Protein AF-A0A1H5H301-F1 (afdb_monomer)

Foldseek 3Di:
DPDDDFFDKDWDDAPQKDKDFLVVVLVVLVVVLVPPPVVDDPVCSQCSVVVNVCSVPDQFGIKIDGDDPPGDDAQKIKTKHKDFADPPAFLVNVLVCCCVPQVWDQPDPVSQKTKGWDKDWADTPPGIKIKIKIKIWGARPPPNRRMTIIMIMIGIGHPVDDCPHPVNVVSVVVVVNRVVRMDGPDD

Nearest PDB structures (foldseek):
  4ye5-assembly2_B  TM=5.057E-01  e=1.158E-01  Bifidobacterium adolescentis ATCC 15703
  8uds-assembly1_D  TM=3.636E-01  e=2.426E-02  Mycolicibacterium smegmatis MC2 155
  2ns9-assembly1_B  TM=3.244E-01  e=1.527E-02  Aeropyrum pernix
  4ye5-assembly1_A  TM=4.758E-01  e=2.923E-01  Bifidobacterium adolescentis ATCC 15703
  2e3s-assembly1_A  TM=2.530E-01  e=4.328E-02  Homo sapiens

Solvent-accessible surface area (backbone atoms only — not comparable to full-atom values): 10619 Å² total; per-residue (Å²): 133,90,74,81,73,80,75,54,64,49,57,60,64,63,80,50,40,46,78,36,46,49,71,56,48,43,53,50,52,55,51,57,65,66,48,84,55,83,87,57,58,67,68,58,60,49,39,42,63,61,52,43,51,50,53,73,73,40,75,47,63,29,33,37,38,75,75,44,93,86,31,77,90,63,65,54,41,32,37,32,25,76,44,67,46,55,95,92,49,54,40,64,55,53,54,48,48,37,34,76,74,55,62,34,39,56,89,49,98,82,57,66,38,40,34,36,70,50,76,49,76,45,81,37,77,97,49,59,37,28,36,40,34,41,36,36,44,32,64,39,82,96,47,85,48,37,32,27,41,34,40,37,36,40,37,58,46,54,66,88,56,50,74,86,31,74,70,48,42,52,53,52,52,49,51,50,57,29,58,71,49,52,44,75,59,74,133

pLDDT: mean 83.26, std 11.61, range [30.33, 95.69]

Mean predicted aligned error: 6.61 Å

Structure (mmCIF, N/CA/C/O backbone):
data_AF-A0A1H5H301-F1
#
_entry.id   AF-A0A1H5H301-F1
#
loop_
_atom_site.group_PDB
_atom_site.id
_atom_site.type_symbol
_atom_site.label_atom_id
_atom_site.label_alt_id
_atom_site.label_comp_id
_atom_site.label_asym_id
_atom_site.label_entity_id
_atom_site.label_seq_id
_atom_site.pdbx_PDB_ins_code
_atom_site.Cartn_x
_atom_site.Cartn_y
_atom_site.Cartn_z
_atom_site.occupancy
_atom_site.B_iso_or_equiv
_atom_site.auth_seq_id
_atom_site.auth_comp_id
_atom_site.auth_asym_id
_atom_site.auth_atom_id
_atom_site.pdbx_PDB_model_num
ATOM 1 N N . MET A 1 1 ? 2.933 -13.014 24.119 1.00 31.52 1 MET A N 1
ATOM 2 C CA . MET A 1 1 ? 2.312 -11.733 23.725 1.00 31.52 1 MET A CA 1
ATOM 3 C C . MET A 1 1 ? 1.215 -12.069 22.736 1.00 31.52 1 MET A C 1
ATOM 5 O O . MET A 1 1 ? 1.536 -12.524 21.649 1.00 31.52 1 MET A O 1
ATOM 9 N N . ASN A 1 2 ? -0.052 -11.957 23.134 1.00 30.33 2 ASN A N 1
ATOM 10 C CA . ASN A 1 2 ? -1.180 -12.199 22.233 1.00 30.33 2 ASN A CA 1
ATOM 11 C C . ASN A 1 2 ? -1.338 -10.953 21.356 1.00 30.33 2 ASN A C 1
ATOM 13 O O . ASN A 1 2 ? -1.960 -9.985 21.784 1.00 30.33 2 ASN A O 1
ATOM 17 N N . GLY A 1 3 ? -0.684 -10.935 20.192 1.00 38.97 3 GLY A N 1
ATOM 18 C CA . GLY A 1 3 ? -0.907 -9.898 19.187 1.00 38.97 3 GLY A CA 1
ATOM 19 C C . GLY A 1 3 ? -2.324 -10.054 18.654 1.00 38.97 3 GLY A C 1
ATOM 20 O O . GLY A 1 3 ? -2.663 -11.123 18.149 1.00 38.97 3 GLY A O 1
ATOM 21 N N . ALA A 1 4 ? -3.172 -9.044 18.839 1.00 53.75 4 ALA A N 1
ATOM 22 C CA . ALA A 1 4 ? -4.495 -9.049 18.236 1.00 53.75 4 ALA A CA 1
ATOM 23 C C . ALA A 1 4 ? -4.319 -9.133 16.713 1.00 53.75 4 ALA A C 1
ATOM 25 O O . ALA A 1 4 ? -3.644 -8.297 16.117 1.00 53.75 4 ALA A O 1
ATOM 26 N N . SER A 1 5 ? -4.864 -10.183 16.103 1.00 73.50 5 SER A N 1
ATOM 27 C CA . SER A 1 5 ? -4.905 -10.318 14.651 1.00 73.50 5 SER A CA 1
ATOM 28 C C . SER A 1 5 ? -5.753 -9.190 14.070 1.00 73.50 5 SER A C 1
ATOM 30 O O . SER A 1 5 ? -6.825 -8.903 14.610 1.00 73.50 5 SER A O 1
ATOM 32 N N . LEU A 1 6 ? -5.300 -8.582 12.970 1.00 83.31 6 LEU A N 1
ATOM 33 C CA . LEU A 1 6 ? -6.114 -7.647 12.190 1.00 83.31 6 LEU A CA 1
ATOM 34 C C . LEU A 1 6 ? -7.508 -8.250 11.926 1.00 83.31 6 LEU A C 1
ATOM 36 O O . LEU A 1 6 ? -7.589 -9.445 11.618 1.00 83.31 6 LEU A O 1
ATOM 40 N N . PRO A 1 7 ? -8.594 -7.458 12.016 1.00 89.94 7 PRO A N 1
ATOM 41 C CA . PRO A 1 7 ? -9.904 -7.909 11.571 1.00 89.94 7 PRO A CA 1
ATOM 42 C C . PRO A 1 7 ? -9.861 -8.365 10.114 1.00 89.94 7 PRO A C 1
ATOM 44 O O . PRO A 1 7 ? -9.034 -7.897 9.324 1.00 89.94 7 PRO A O 1
ATOM 47 N N . GLN A 1 8 ? -10.776 -9.261 9.754 1.00 91.31 8 GLN A N 1
ATOM 48 C CA . GLN A 1 8 ? -10.934 -9.649 8.361 1.00 91.31 8 GLN A CA 1
ATOM 49 C C . GLN A 1 8 ? -11.375 -8.439 7.534 1.00 91.31 8 GLN A C 1
ATOM 51 O O . GLN A 1 8 ? -12.048 -7.523 8.013 1.00 91.31 8 GLN A O 1
ATOM 56 N N . PHE A 1 9 ? -10.939 -8.409 6.284 1.00 93.19 9 PHE A N 1
ATOM 57 C CA . PHE A 1 9 ? -11.310 -7.382 5.331 1.00 93.19 9 PHE A CA 1
ATOM 58 C C . PHE A 1 9 ? -11.413 -8.008 3.950 1.00 93.19 9 PHE A C 1
ATOM 60 O O . PHE A 1 9 ? -10.818 -9.049 3.664 1.00 93.19 9 PHE A O 1
ATOM 67 N N . ARG A 1 10 ? -12.119 -7.308 3.074 1.00 93.94 10 ARG A N 1
ATOM 68 C CA . ARG A 1 10 ? -12.207 -7.632 1.657 1.00 93.94 10 ARG A CA 1
ATOM 69 C C . ARG A 1 10 ? -11.795 -6.437 0.821 1.00 93.94 10 ARG A C 1
ATOM 71 O O . ARG A 1 10 ? -12.003 -5.290 1.209 1.00 93.94 10 ARG A O 1
ATOM 78 N N . MET A 1 11 ? -11.221 -6.728 -0.334 1.00 94.19 11 MET A N 1
ATOM 79 C CA . MET A 1 11 ? -10.804 -5.753 -1.332 1.00 94.19 11 MET A CA 1
ATOM 80 C C . MET A 1 11 ? -10.819 -6.456 -2.688 1.00 94.19 11 MET A C 1
ATOM 82 O O . MET A 1 11 ? -10.372 -7.600 -2.785 1.00 94.19 11 MET A O 1
ATOM 86 N N . LEU A 1 12 ? -11.342 -5.807 -3.726 1.00 94.38 12 LEU A N 1
ATOM 87 C CA . LEU A 1 12 ? -11.191 -6.303 -5.089 1.00 94.38 12 LEU A CA 1
ATOM 88 C C . LEU A 1 12 ? -9.715 -6.239 -5.482 1.00 94.38 12 LEU A C 1
ATOM 90 O O . LEU A 1 12 ? -9.015 -5.269 -5.192 1.00 94.38 12 LEU A O 1
ATOM 94 N N . THR A 1 13 ? -9.252 -7.274 -6.169 1.00 92.06 13 THR A N 1
ATOM 95 C CA . THR A 1 13 ? -7.875 -7.391 -6.650 1.00 92.06 13 THR A CA 1
ATOM 96 C C . THR A 1 13 ? -7.872 -7.586 -8.165 1.00 92.06 13 THR A C 1
ATOM 98 O O . THR A 1 13 ? -8.898 -7.971 -8.743 1.00 92.06 13 THR A O 1
ATOM 101 N N . PRO A 1 14 ? -6.741 -7.328 -8.847 1.00 89.62 14 PRO A N 1
ATOM 102 C CA . PRO A 1 14 ? -6.591 -7.769 -10.225 1.00 89.62 14 PRO A CA 1
ATOM 103 C C . PRO A 1 14 ? -6.831 -9.281 -10.344 1.00 89.62 14 PRO A C 1
ATOM 105 O O . PRO A 1 14 ? -6.534 -10.055 -9.431 1.00 89.62 14 PRO A O 1
ATOM 108 N N . ALA A 1 15 ? -7.343 -9.722 -11.493 1.00 87.69 15 ALA A N 1
ATOM 109 C CA . ALA A 1 15 ? -7.521 -11.146 -11.750 1.00 87.69 15 ALA A CA 1
ATOM 110 C C . ALA A 1 15 ? -6.182 -11.892 -11.604 1.00 87.69 15 ALA A C 1
ATOM 112 O O . ALA A 1 15 ? -5.163 -11.468 -12.149 1.00 87.69 15 ALA A O 1
ATOM 113 N N . GLY A 1 16 ? -6.191 -13.003 -10.863 1.00 88.38 16 GLY A N 1
ATOM 114 C CA . GLY A 1 16 ? -4.986 -13.797 -10.612 1.00 88.38 16 GLY A CA 1
ATOM 115 C C . GLY A 1 16 ? -4.073 -13.260 -9.505 1.00 88.38 16 GLY A C 1
ATOM 116 O O . GLY A 1 16 ? -2.965 -13.769 -9.353 1.00 88.38 16 GLY A O 1
ATOM 117 N N . TRP A 1 17 ? -4.512 -12.252 -8.744 1.00 92.06 17 TRP A N 1
ATOM 118 C CA . TRP A 1 17 ? -3.771 -11.693 -7.613 1.00 92.06 17 TRP A CA 1
ATOM 119 C C . TRP A 1 17 ? -4.426 -12.047 -6.284 1.00 92.06 17 TRP A C 1
ATOM 121 O O . TRP A 1 17 ? -5.654 -12.090 -6.176 1.00 92.06 17 TRP A O 1
ATOM 131 N N . ALA A 1 18 ? -3.604 -12.233 -5.254 1.00 92.00 18 ALA A N 1
ATOM 132 C CA . ALA A 1 18 ? -4.069 -12.514 -3.904 1.00 92.00 18 ALA A CA 1
ATOM 133 C C . ALA A 1 18 ? -3.154 -11.887 -2.850 1.00 92.00 18 ALA A C 1
ATOM 135 O O . ALA A 1 18 ? -1.969 -11.648 -3.095 1.00 92.00 18 ALA A O 1
ATOM 136 N N . PHE A 1 19 ? -3.719 -11.643 -1.667 1.00 92.00 19 PHE A N 1
ATOM 137 C CA . PHE A 1 19 ? -2.921 -11.371 -0.481 1.00 92.00 19 PHE A CA 1
ATOM 138 C C . PHE A 1 19 ? -2.273 -12.667 -0.005 1.00 92.00 19 PHE A C 1
ATOM 140 O O . PHE A 1 19 ? -2.952 -13.670 0.214 1.00 92.00 19 PHE A O 1
ATOM 147 N N . VAL A 1 20 ? -0.961 -12.629 0.176 1.00 91.56 20 VAL A N 1
ATOM 148 C CA . VAL A 1 20 ? -0.164 -13.724 0.726 1.00 91.56 20 VAL A CA 1
ATOM 149 C C . VAL A 1 20 ? 0.670 -13.216 1.900 1.00 91.56 20 VAL A C 1
ATOM 151 O O . VAL A 1 20 ? 0.851 -12.007 2.076 1.00 91.56 20 VAL A O 1
ATOM 154 N N . GLY A 1 21 ? 1.188 -14.134 2.716 1.00 90.81 21 GLY A N 1
ATOM 155 C CA . GLY A 1 21 ? 2.152 -13.784 3.756 1.00 90.81 21 GLY A CA 1
ATOM 156 C C . GLY A 1 21 ? 3.471 -13.291 3.156 1.00 90.81 21 GLY A C 1
ATOM 157 O O . GLY A 1 21 ? 3.856 -13.703 2.062 1.00 90.81 21 GLY A O 1
ATOM 158 N N . VAL A 1 22 ? 4.189 -12.442 3.894 1.00 88.38 22 VAL A N 1
ATOM 159 C CA . VAL A 1 22 ? 5.479 -11.858 3.473 1.00 88.38 22 VAL A CA 1
ATOM 160 C C . VAL A 1 22 ? 6.494 -12.922 3.040 1.00 88.38 22 VAL A C 1
ATOM 162 O O . VAL A 1 22 ? 7.126 -12.789 1.995 1.00 88.38 22 VAL A O 1
ATOM 165 N N . GLU A 1 23 ? 6.605 -14.016 3.793 1.00 87.38 23 GLU A N 1
ATOM 166 C CA . GLU A 1 23 ? 7.530 -15.110 3.472 1.00 87.38 23 GLU A CA 1
ATOM 167 C C . GLU A 1 23 ? 7.138 -15.888 2.210 1.00 87.38 23 GLU A C 1
ATOM 169 O O . GLU A 1 23 ? 8.004 -16.346 1.462 1.00 87.38 23 GLU A O 1
ATOM 174 N N . ASP A 1 24 ? 5.839 -16.033 1.943 1.00 88.56 24 ASP A N 1
ATOM 175 C CA . ASP A 1 24 ? 5.366 -16.681 0.720 1.00 88.56 24 ASP A CA 1
ATOM 176 C C . ASP A 1 24 ? 5.553 -15.766 -0.490 1.00 88.56 24 ASP A C 1
ATOM 178 O O . ASP A 1 24 ? 5.946 -16.247 -1.555 1.00 88.56 24 ASP A O 1
ATOM 182 N N . ALA A 1 25 ? 5.351 -14.456 -0.313 1.00 85.75 25 ALA A N 1
ATOM 183 C CA . ALA A 1 25 ? 5.674 -13.467 -1.332 1.00 85.75 25 ALA A CA 1
ATOM 184 C C . ALA A 1 25 ? 7.149 -13.514 -1.712 1.00 85.75 25 ALA A C 1
ATOM 186 O O . ALA A 1 25 ? 7.484 -13.626 -2.893 1.00 85.75 25 ALA A O 1
ATOM 187 N N . ALA A 1 26 ? 8.024 -13.522 -0.706 1.00 83.44 26 ALA A N 1
ATOM 188 C CA . ALA A 1 26 ? 9.455 -13.544 -0.935 1.00 83.44 26 ALA A CA 1
ATOM 189 C C . ALA A 1 26 ? 9.897 -14.803 -1.698 1.00 83.44 26 ALA A C 1
ATOM 191 O O . ALA A 1 26 ? 10.608 -14.715 -2.699 1.00 83.44 26 ALA A O 1
ATOM 192 N N . ARG A 1 27 ? 9.387 -15.973 -1.296 1.00 84.94 27 ARG A N 1
ATOM 193 C CA . ARG A 1 27 ? 9.675 -17.250 -1.964 1.00 84.94 27 ARG A CA 1
ATOM 194 C C . ARG A 1 27 ? 9.194 -17.279 -3.420 1.00 84.94 27 ARG A C 1
ATOM 196 O O . ARG A 1 27 ? 9.873 -17.834 -4.280 1.00 84.94 27 ARG A O 1
ATOM 203 N N . GLN A 1 28 ? 8.024 -16.705 -3.709 1.00 82.19 28 GLN A N 1
ATOM 204 C CA . GLN A 1 28 ? 7.482 -16.647 -5.072 1.00 82.19 28 GLN A CA 1
ATOM 205 C C . GLN A 1 28 ? 8.291 -15.711 -5.973 1.00 82.19 28 GLN A C 1
ATOM 207 O O . GLN A 1 28 ? 8.584 -16.071 -7.111 1.00 82.19 28 GLN A O 1
ATOM 212 N N . ALA A 1 29 ? 8.702 -14.551 -5.463 1.00 79.06 29 ALA A N 1
ATOM 213 C CA . ALA A 1 29 ? 9.560 -13.634 -6.203 1.00 79.06 29 ALA A CA 1
ATOM 214 C C . ALA A 1 29 ? 10.949 -14.239 -6.481 1.00 79.06 29 ALA A C 1
ATOM 216 O O . ALA A 1 29 ? 11.441 -14.139 -7.602 1.00 79.06 29 ALA A O 1
ATOM 217 N N . GLU A 1 30 ? 11.550 -14.945 -5.516 1.00 80.31 30 GLU A N 1
ATOM 218 C CA . GLU A 1 30 ? 12.796 -15.706 -5.719 1.00 80.31 30 GLU A CA 1
ATOM 219 C C . GLU A 1 30 ? 12.660 -16.764 -6.826 1.00 80.31 30 GLU A C 1
ATOM 221 O O . GLU A 1 30 ? 13.531 -16.890 -7.695 1.00 80.31 30 GLU A O 1
ATOM 226 N N . ALA A 1 31 ? 11.542 -17.494 -6.842 1.00 80.44 31 ALA A N 1
ATOM 227 C CA . ALA A 1 31 ? 11.252 -18.472 -7.886 1.00 80.44 31 ALA A CA 1
ATOM 228 C C . ALA A 1 31 ? 11.069 -17.811 -9.265 1.00 80.44 31 ALA A C 1
ATOM 230 O O . ALA A 1 31 ? 11.639 -18.291 -10.246 1.00 80.44 31 ALA A O 1
ATOM 231 N N . ALA A 1 32 ? 10.337 -16.694 -9.335 1.00 76.06 32 ALA A N 1
ATOM 232 C CA . ALA A 1 32 ? 10.103 -15.947 -10.571 1.00 76.06 32 ALA A CA 1
ATOM 233 C C . ALA A 1 32 ? 11.394 -15.346 -11.154 1.00 76.06 32 ALA A C 1
ATOM 235 O O . ALA A 1 32 ? 11.589 -15.358 -12.366 1.00 76.06 32 ALA A O 1
ATOM 236 N N . MET A 1 33 ? 12.315 -14.876 -10.309 1.00 73.69 33 MET A N 1
ATOM 237 C CA . MET A 1 33 ? 13.642 -14.436 -10.762 1.00 73.69 33 MET A CA 1
ATOM 238 C C . MET A 1 33 ? 14.496 -15.588 -11.302 1.00 73.69 33 MET A C 1
ATOM 240 O O . MET A 1 33 ? 15.327 -15.384 -12.185 1.00 73.69 33 MET A O 1
ATOM 244 N N . SER A 1 34 ? 14.316 -16.794 -10.759 1.00 74.44 34 SER A N 1
ATOM 245 C CA . SER A 1 34 ? 15.086 -17.978 -11.155 1.00 74.44 34 SER A CA 1
ATOM 246 C C . SER A 1 34 ? 14.602 -18.568 -12.484 1.00 74.44 34 SER A C 1
ATOM 248 O O . SER A 1 34 ? 15.402 -19.118 -13.251 1.00 74.44 34 SER A O 1
ATOM 250 N N . SER A 1 35 ? 13.306 -18.440 -12.793 1.00 69.69 35 SER A N 1
ATOM 251 C CA . SER A 1 35 ? 12.794 -18.703 -14.137 1.00 69.69 35 SER A CA 1
ATOM 252 C C . SER A 1 35 ? 13.340 -17.637 -15.084 1.00 69.69 35 SER A C 1
ATOM 254 O O . SER A 1 35 ? 12.978 -16.472 -14.978 1.00 69.69 35 SER A O 1
ATOM 256 N N . HIS A 1 36 ? 14.245 -18.022 -15.987 1.00 64.25 36 HIS A N 1
ATOM 257 C CA . HIS A 1 36 ? 14.858 -17.141 -16.989 1.00 64.25 36 HIS A CA 1
ATOM 258 C C . HIS A 1 36 ? 13.834 -16.695 -18.052 1.00 64.25 36 HIS A C 1
ATOM 260 O O . HIS A 1 36 ? 13.962 -17.016 -19.231 1.00 64.25 36 HIS A O 1
ATOM 266 N N . ASP A 1 37 ? 12.792 -15.977 -17.645 1.00 70.56 37 ASP A N 1
ATOM 267 C CA . ASP A 1 37 ? 11.803 -15.414 -18.553 1.00 70.56 37 ASP A CA 1
ATOM 268 C C . ASP A 1 37 ? 12.362 -14.134 -19.178 1.00 70.56 37 ASP A C 1
ATOM 270 O O . ASP A 1 37 ? 12.402 -13.079 -18.540 1.00 70.56 37 ASP A O 1
ATOM 274 N N . GLU A 1 38 ? 12.836 -14.236 -20.422 1.00 69.75 38 GLU A N 1
ATOM 275 C CA . GLU A 1 38 ? 13.413 -13.136 -21.209 1.00 69.75 38 GLU A CA 1
ATOM 276 C C . GLU A 1 38 ? 12.467 -11.939 -21.408 1.00 69.75 38 GLU A C 1
ATOM 278 O O . GLU A 1 38 ? 12.939 -10.861 -21.765 1.00 69.75 38 GLU A O 1
ATOM 283 N N . SER A 1 39 ? 11.165 -12.083 -21.135 1.00 69.38 39 SER A N 1
ATOM 284 C CA . SER A 1 39 ? 10.209 -10.971 -21.185 1.00 69.38 39 SER A CA 1
ATOM 285 C C . SER A 1 39 ? 10.327 -10.000 -20.001 1.00 69.38 39 SER A C 1
ATOM 287 O O . SER A 1 39 ? 9.863 -8.861 -20.093 1.00 69.38 39 SER A O 1
ATOM 289 N N . VAL A 1 40 ? 10.981 -10.407 -18.906 1.00 68.44 40 VAL A N 1
ATOM 290 C CA . VAL A 1 40 ? 11.217 -9.557 -17.731 1.00 68.44 40 VAL A CA 1
ATOM 291 C C . VAL A 1 40 ? 12.416 -8.634 -17.988 1.00 68.44 40 VAL A C 1
ATOM 293 O O . VAL A 1 40 ? 13.526 -9.134 -18.200 1.00 68.44 40 VAL A O 1
ATOM 296 N N . PRO A 1 41 ? 12.253 -7.296 -17.924 1.00 71.44 41 PRO A N 1
ATOM 297 C CA . PRO A 1 41 ? 13.364 -6.366 -18.108 1.00 71.44 41 PRO A CA 1
ATOM 298 C C . PRO A 1 41 ? 14.509 -6.629 -17.121 1.00 71.44 41 PRO A C 1
ATOM 300 O O . PRO A 1 41 ? 14.271 -6.811 -15.928 1.00 71.44 41 PRO A O 1
ATOM 303 N N . GLN A 1 42 ? 15.758 -6.584 -17.599 1.00 74.31 42 GLN A N 1
ATOM 304 C CA . GLN A 1 42 ? 16.942 -6.885 -16.779 1.00 74.31 42 GLN A CA 1
ATOM 305 C C . GLN A 1 42 ? 17.010 -6.036 -15.503 1.00 74.31 42 GLN A C 1
ATOM 307 O O . GLN A 1 42 ? 17.285 -6.562 -14.432 1.00 74.31 42 GLN A O 1
ATOM 312 N N . TRP A 1 43 ? 16.654 -4.753 -15.588 1.00 72.75 43 TRP A N 1
ATOM 313 C CA . TRP A 1 43 ? 16.656 -3.878 -14.422 1.00 72.75 43 TRP A CA 1
ATOM 314 C C . TRP A 1 43 ? 15.694 -4.308 -13.311 1.00 72.75 43 TRP A C 1
ATOM 316 O O . TRP A 1 43 ? 15.949 -4.036 -12.141 1.00 72.75 43 TRP A O 1
ATOM 326 N N . LEU A 1 44 ? 14.578 -4.952 -13.664 1.00 71.56 44 LEU A N 1
ATOM 327 C CA . LEU A 1 44 ? 13.615 -5.441 -12.685 1.00 71.56 44 LEU A CA 1
ATOM 328 C C . LEU A 1 44 ? 14.180 -6.666 -11.964 1.00 71.56 44 LEU A C 1
ATOM 330 O O . LEU A 1 44 ? 13.991 -6.803 -10.759 1.00 71.56 44 LEU A O 1
ATOM 334 N N . ARG A 1 45 ? 14.934 -7.508 -12.681 1.00 74.25 45 ARG A N 1
ATOM 335 C CA . ARG A 1 45 ? 15.686 -8.616 -12.077 1.00 74.25 45 ARG A CA 1
ATOM 336 C C . ARG A 1 45 ? 16.772 -8.104 -11.136 1.00 74.25 45 ARG A C 1
ATOM 338 O O . ARG A 1 45 ? 16.920 -8.644 -10.050 1.00 74.25 45 ARG A O 1
ATOM 345 N N . ASP A 1 46 ? 17.479 -7.047 -11.528 1.00 75.88 46 ASP A N 1
ATOM 346 C CA . ASP A 1 46 ? 18.545 -6.452 -10.715 1.00 75.88 46 ASP A CA 1
ATOM 347 C C . ASP A 1 46 ? 17.995 -5.756 -9.455 1.00 75.88 46 ASP A C 1
ATOM 349 O O . ASP A 1 46 ? 18.646 -5.764 -8.415 1.00 75.88 46 ASP A O 1
ATOM 353 N N . ALA A 1 47 ? 16.788 -5.181 -9.525 1.00 73.56 47 ALA A N 1
ATOM 354 C CA . ALA A 1 47 ? 16.126 -4.507 -8.402 1.00 73.56 47 ALA A CA 1
ATOM 355 C C . ALA A 1 47 ? 15.430 -5.463 -7.416 1.00 73.56 47 ALA A C 1
ATOM 357 O O . ALA A 1 47 ? 15.146 -5.095 -6.274 1.00 73.56 47 ALA A O 1
ATOM 358 N N . ALA A 1 48 ? 15.093 -6.673 -7.859 1.00 74.88 48 ALA A N 1
ATOM 359 C CA . ALA A 1 48 ? 14.250 -7.584 -7.099 1.00 74.88 48 ALA A CA 1
ATOM 360 C C . ALA A 1 48 ? 14.882 -8.114 -5.791 1.00 74.88 48 ALA A C 1
ATOM 362 O O . ALA A 1 48 ? 14.144 -8.186 -4.808 1.00 74.88 48 ALA A O 1
ATOM 363 N N . PRO A 1 49 ? 16.195 -8.415 -5.691 1.00 76.69 49 PRO A N 1
ATOM 364 C CA . PRO A 1 49 ? 16.818 -8.795 -4.419 1.00 76.69 49 PRO A CA 1
ATOM 365 C C . PRO A 1 49 ? 16.659 -7.729 -3.327 1.00 76.69 49 PRO A C 1
ATOM 367 O O . PRO A 1 49 ? 16.222 -8.045 -2.222 1.00 76.69 49 PRO A O 1
ATOM 370 N N . ASP A 1 50 ? 16.917 -6.461 -3.654 1.00 76.31 50 ASP A N 1
ATOM 371 C CA . ASP A 1 50 ? 16.798 -5.350 -2.701 1.00 76.31 50 ASP A CA 1
ATOM 372 C C . ASP A 1 50 ? 15.333 -5.103 -2.311 1.00 76.31 50 ASP A C 1
ATOM 374 O O . ASP A 1 50 ? 15.018 -4.818 -1.151 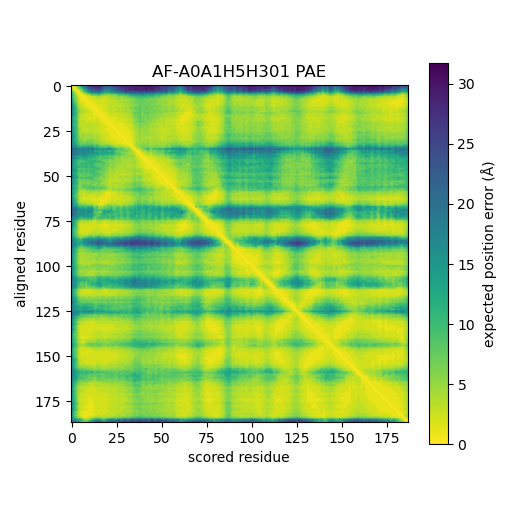1.00 76.31 50 ASP A O 1
ATOM 378 N N . ALA A 1 51 ? 14.409 -5.245 -3.267 1.00 75.06 51 ALA A N 1
ATOM 379 C CA . ALA A 1 51 ? 12.976 -5.171 -2.998 1.00 75.06 51 ALA A CA 1
ATOM 380 C C . ALA A 1 51 ? 12.515 -6.305 -2.064 1.00 75.06 51 ALA A C 1
ATOM 382 O O . ALA A 1 51 ? 11.724 -6.068 -1.150 1.00 75.06 51 ALA A O 1
ATOM 383 N N . LEU A 1 52 ? 13.042 -7.518 -2.245 1.00 76.06 52 LEU A N 1
ATOM 384 C CA . LEU A 1 52 ? 12.755 -8.669 -1.388 1.00 76.06 52 LEU A CA 1
ATOM 385 C C . LEU A 1 52 ? 13.296 -8.485 0.021 1.00 76.06 52 LEU A C 1
ATOM 387 O O . LEU A 1 52 ? 12.587 -8.744 0.993 1.00 76.06 52 LEU A O 1
ATOM 391 N N . GLU A 1 53 ? 14.530 -8.007 0.139 1.00 79.50 53 GLU A N 1
ATOM 392 C CA . GLU A 1 53 ? 15.125 -7.689 1.429 1.00 79.50 53 GLU A CA 1
ATOM 393 C C . GLU A 1 53 ? 14.333 -6.585 2.139 1.00 79.50 53 GLU A C 1
ATOM 395 O O . GLU A 1 53 ? 14.048 -6.702 3.332 1.00 79.50 53 GLU A O 1
ATOM 400 N N . SER A 1 54 ? 13.890 -5.565 1.401 1.00 78.69 54 SER A N 1
ATOM 401 C CA . SER A 1 54 ? 13.042 -4.495 1.934 1.00 78.69 54 SER A CA 1
ATOM 402 C C . SER A 1 54 ? 11.696 -5.024 2.432 1.00 78.69 54 SER A C 1
ATOM 404 O O . SER A 1 54 ? 11.239 -4.617 3.496 1.00 78.69 54 SER A O 1
ATOM 406 N N . ILE A 1 55 ? 11.075 -5.957 1.705 1.00 77.88 55 ILE A N 1
ATOM 407 C CA . ILE A 1 55 ? 9.829 -6.617 2.118 1.00 77.88 55 ILE A CA 1
ATOM 408 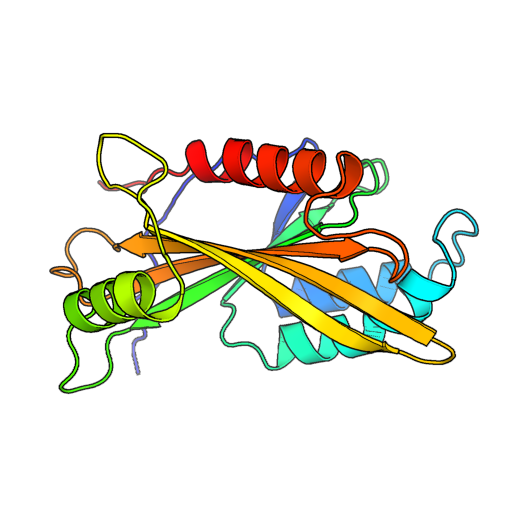C C . ILE A 1 55 ? 10.051 -7.444 3.394 1.00 77.88 55 ILE A C 1
ATOM 410 O O . ILE A 1 55 ? 9.272 -7.311 4.337 1.00 77.88 55 ILE A O 1
ATOM 414 N N . ARG A 1 56 ? 11.128 -8.237 3.470 1.00 79.75 56 ARG A N 1
ATOM 415 C CA . ARG A 1 56 ? 11.460 -9.066 4.648 1.00 79.75 56 ARG A CA 1
ATOM 416 C C . ARG A 1 56 ? 11.747 -8.241 5.904 1.00 79.75 56 ARG A C 1
ATOM 418 O O . ARG A 1 56 ? 11.393 -8.662 6.999 1.00 79.75 56 ARG A O 1
ATOM 425 N N . HIS A 1 57 ? 12.381 -7.081 5.749 1.00 79.81 57 HIS A N 1
ATOM 426 C CA . HIS A 1 57 ? 12.689 -6.170 6.857 1.00 79.81 57 HIS A CA 1
ATOM 427 C C . HIS A 1 57 ? 11.587 -5.139 7.126 1.00 79.81 57 HIS A C 1
ATOM 429 O O . HIS A 1 57 ? 11.718 -4.318 8.036 1.00 79.81 57 HIS A O 1
ATOM 435 N N . SER A 1 58 ? 10.507 -5.155 6.344 1.00 77.56 58 SER A N 1
ATOM 436 C CA . SER A 1 58 ? 9.354 -4.304 6.601 1.00 77.56 58 SER A CA 1
ATOM 437 C C . SER A 1 58 ? 8.522 -4.843 7.766 1.00 77.56 58 SER A C 1
ATOM 439 O O . SER A 1 58 ? 8.516 -6.034 8.062 1.00 77.56 58 SER A O 1
ATOM 441 N N . GLU A 1 59 ?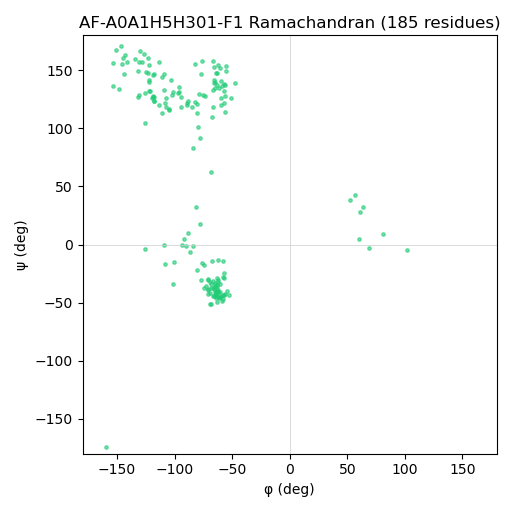 7.731 -3.970 8.388 1.00 85.12 59 GLU A N 1
ATOM 442 C CA . GLU A 1 59 ? 6.676 -4.375 9.329 1.00 85.12 59 GLU A CA 1
ATOM 443 C C . GLU A 1 59 ? 5.421 -4.899 8.592 1.00 85.12 59 GLU A C 1
ATOM 445 O O . GLU A 1 59 ? 4.318 -4.906 9.145 1.00 85.12 59 GLU A O 1
ATOM 450 N N . ALA A 1 60 ? 5.531 -5.260 7.307 1.00 87.94 60 ALA A N 1
ATOM 451 C CA . ALA A 1 60 ? 4.407 -5.799 6.558 1.00 87.94 60 ALA A CA 1
ATOM 452 C C . ALA A 1 60 ? 3.981 -7.157 7.127 1.00 87.94 60 ALA A C 1
ATOM 454 O O . ALA A 1 60 ? 4.790 -7.993 7.519 1.00 87.94 60 ALA A O 1
ATOM 455 N N . VAL A 1 61 ? 2.674 -7.377 7.144 1.00 90.44 61 VAL A N 1
ATOM 456 C CA . VAL A 1 61 ? 2.040 -8.637 7.543 1.00 90.44 61 VAL A CA 1
ATOM 457 C C . VAL A 1 61 ? 1.456 -9.379 6.342 1.00 90.44 61 VAL A C 1
ATOM 459 O O . VAL A 1 61 ? 1.196 -10.576 6.426 1.00 90.44 61 VAL A O 1
ATOM 462 N N . MET A 1 62 ? 1.275 -8.689 5.213 1.00 92.75 62 MET A N 1
ATOM 463 C CA . MET A 1 62 ? 0.746 -9.258 3.974 1.00 92.75 62 MET A CA 1
ATOM 464 C C . MET A 1 62 ? 1.225 -8.493 2.741 1.00 92.75 62 MET A C 1
ATOM 466 O O . MET A 1 62 ? 1.531 -7.301 2.815 1.00 92.75 62 MET A O 1
ATOM 470 N N . VAL A 1 63 ? 1.230 -9.183 1.604 1.00 92.62 63 VAL A N 1
ATOM 471 C CA . VAL A 1 63 ? 1.598 -8.647 0.290 1.00 92.62 63 VAL A CA 1
ATOM 472 C C . VAL A 1 63 ? 0.530 -9.047 -0.720 1.00 92.62 63 VAL A C 1
ATOM 474 O O . VAL A 1 63 ? 0.208 -10.226 -0.837 1.00 92.62 63 VAL A O 1
ATOM 477 N N . LEU A 1 64 ? -0.015 -8.083 -1.456 1.00 92.62 64 LEU A N 1
ATOM 478 C CA . LEU A 1 64 ? -0.840 -8.333 -2.632 1.00 92.62 64 LEU A CA 1
ATOM 479 C C . LEU A 1 64 ? 0.057 -8.405 -3.868 1.00 92.62 64 LEU A C 1
ATOM 481 O O . LEU A 1 64 ? 0.720 -7.423 -4.213 1.00 92.62 64 LEU A O 1
ATOM 485 N N . GLN A 1 65 ? 0.033 -9.554 -4.536 1.00 88.50 65 GLN A N 1
ATOM 486 C CA . GLN A 1 65 ? 0.852 -9.835 -5.714 1.00 88.50 65 GLN A CA 1
ATOM 487 C C . GLN A 1 65 ? 0.165 -10.845 -6.655 1.00 88.50 65 GLN A C 1
ATOM 489 O O . GLN A 1 65 ? -0.812 -11.492 -6.248 1.00 88.50 65 GLN A O 1
ATOM 494 N N . PRO A 1 66 ? 0.666 -11.018 -7.893 1.00 85.62 66 PRO A N 1
ATOM 495 C CA . PRO A 1 66 ? 0.268 -12.125 -8.757 1.00 85.62 66 PRO A CA 1
ATOM 496 C C . PRO A 1 66 ? 0.525 -13.491 -8.100 1.00 85.62 66 PRO A C 1
ATOM 498 O O . PRO A 1 66 ? 1.581 -13.697 -7.509 1.00 85.62 66 PRO A O 1
ATOM 501 N N . VAL A 1 67 ? -0.411 -14.436 -8.235 1.00 83.88 67 VAL A N 1
ATOM 502 C CA . VAL A 1 67 ? -0.273 -15.821 -7.727 1.00 83.88 67 VAL A CA 1
ATOM 503 C C . VAL A 1 67 ? -0.501 -16.902 -8.790 1.00 83.88 67 VAL A C 1
ATOM 505 O O . VAL A 1 67 ? -0.341 -18.088 -8.512 1.00 83.88 67 VAL A O 1
ATOM 508 N N . VAL A 1 68 ? -0.864 -16.517 -10.016 1.00 75.75 68 VAL A N 1
ATOM 509 C CA . VAL A 1 68 ? -1.007 -17.426 -11.166 1.00 75.75 68 VAL A CA 1
ATOM 510 C C . VAL A 1 68 ? -0.016 -17.046 -12.265 1.00 75.75 68 VAL A C 1
ATOM 512 O O . VAL A 1 68 ? 0.280 -15.867 -12.438 1.00 75.75 68 VAL A O 1
ATOM 515 N N . GLN A 1 69 ? 0.485 -18.037 -13.012 1.00 63.91 69 GLN A N 1
ATOM 516 C CA . GLN A 1 69 ? 1.517 -17.827 -14.041 1.00 63.91 69 GLN A CA 1
ATOM 517 C C . GLN A 1 69 ? 1.060 -16.915 -15.189 1.00 63.91 69 GLN A C 1
ATOM 519 O O . GLN A 1 69 ? 1.864 -16.148 -15.700 1.00 63.91 69 GLN A O 1
ATOM 524 N N . ASP A 1 70 ? -0.228 -16.940 -15.539 1.00 62.44 70 ASP A N 1
ATOM 525 C CA . ASP A 1 70 ? -0.789 -16.118 -16.623 1.00 62.44 70 ASP A CA 1
ATOM 526 C C . ASP A 1 70 ? -1.266 -14.731 -16.153 1.00 62.44 70 ASP A C 1
ATOM 528 O O . ASP A 1 70 ? -1.973 -14.023 -16.875 1.00 6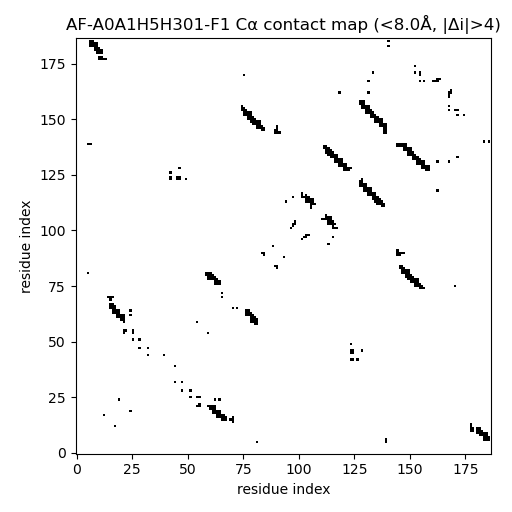2.44 70 ASP A O 1
ATOM 532 N N . ALA A 1 71 ? -0.946 -14.334 -14.918 1.00 60.31 71 ALA A N 1
ATOM 533 C CA . ALA A 1 71 ? -1.284 -13.002 -14.446 1.00 60.31 71 ALA A CA 1
ATOM 534 C C . ALA A 1 71 ? -0.514 -11.959 -15.263 1.00 60.31 71 ALA A C 1
ATOM 536 O O . ALA A 1 71 ? 0.691 -12.085 -15.478 1.00 60.31 71 ALA A O 1
ATOM 537 N N . SER A 1 72 ? -1.206 -10.898 -15.692 1.00 59.25 72 SER A N 1
ATOM 538 C CA . SER A 1 72 ? -0.543 -9.797 -16.390 1.00 59.25 72 SER A CA 1
ATOM 539 C C . SER A 1 72 ? 0.589 -9.256 -15.510 1.00 59.25 72 SER A C 1
ATOM 541 O O . SER A 1 72 ? 0.317 -8.912 -14.351 1.00 59.25 72 SER A O 1
ATOM 543 N N . PRO A 1 73 ? 1.824 -9.132 -16.030 1.00 63.88 73 PRO A N 1
ATOM 544 C CA . PRO A 1 73 ? 2.892 -8.491 -15.287 1.00 63.88 73 PRO A CA 1
ATOM 545 C C . PRO A 1 73 ? 2.447 -7.062 -14.978 1.00 63.88 73 PRO A C 1
ATOM 547 O O . PRO A 1 73 ? 2.038 -6.322 -15.878 1.00 63.88 73 PRO A O 1
ATOM 550 N N . ALA A 1 74 ? 2.477 -6.684 -13.703 1.00 68.88 74 ALA A N 1
ATOM 551 C CA . ALA A 1 74 ? 2.252 -5.308 -13.295 1.00 68.88 74 ALA A CA 1
ATOM 552 C C . ALA A 1 74 ? 3.470 -4.819 -12.511 1.00 68.88 74 ALA A C 1
ATOM 554 O O . ALA A 1 74 ? 4.008 -5.563 -11.690 1.00 68.88 74 ALA A O 1
ATOM 555 N N . PRO A 1 75 ? 3.904 -3.569 -12.726 1.00 75.81 75 PRO A N 1
ATOM 556 C CA . PRO A 1 75 ? 5.082 -3.014 -12.075 1.00 75.81 75 PRO A CA 1
ATOM 557 C C . PRO A 1 75 ? 4.758 -2.529 -10.655 1.00 75.81 75 PRO A C 1
ATOM 559 O O . PRO A 1 75 ? 5.302 -1.516 -10.217 1.00 75.81 75 PRO A O 1
ATOM 562 N N . PHE A 1 76 ? 3.825 -3.192 -9.963 1.00 85.81 76 PHE A N 1
ATOM 563 C CA . PHE A 1 76 ? 3.429 -2.807 -8.619 1.00 85.81 76 PHE A CA 1
ATOM 564 C C . PHE A 1 76 ? 3.164 -3.988 -7.695 1.00 85.81 76 PHE A C 1
ATOM 566 O O . PHE A 1 76 ? 2.822 -5.083 -8.127 1.00 85.81 76 PHE A O 1
ATOM 573 N N . VAL A 1 77 ? 3.279 -3.717 -6.401 1.00 89.56 77 VAL A N 1
ATOM 574 C CA . VAL A 1 77 ? 2.828 -4.581 -5.303 1.00 89.56 77 VAL A CA 1
ATOM 575 C C . VAL A 1 77 ? 2.096 -3.719 -4.281 1.00 89.56 77 VAL A C 1
ATOM 577 O O . VAL A 1 77 ? 2.304 -2.504 -4.250 1.00 89.56 77 VAL A O 1
ATOM 580 N N . ILE A 1 78 ? 1.253 -4.318 -3.436 1.00 94.19 78 ILE A N 1
ATOM 581 C CA . ILE A 1 78 ? 0.701 -3.618 -2.264 1.00 94.19 78 ILE A CA 1
ATOM 582 C C . ILE A 1 78 ? 1.146 -4.332 -0.995 1.00 94.19 78 ILE A C 1
ATOM 584 O O . ILE A 1 78 ? 0.878 -5.516 -0.820 1.00 94.19 78 ILE A O 1
ATOM 588 N N . LEU A 1 79 ? 1.797 -3.604 -0.094 1.00 94.31 79 LEU A N 1
ATOM 589 C CA . LEU A 1 79 ? 2.185 -4.089 1.229 1.00 94.31 79 LEU A CA 1
ATOM 590 C C . LEU A 1 79 ? 1.141 -3.663 2.260 1.00 94.31 79 LEU A C 1
ATOM 592 O O . LEU A 1 79 ? 0.715 -2.510 2.258 1.00 94.31 79 LEU A O 1
ATOM 596 N N . GLY A 1 80 ? 0.745 -4.570 3.150 1.00 94.38 80 GLY A N 1
ATOM 597 C CA . GLY A 1 80 ? -0.114 -4.266 4.292 1.00 94.38 80 GLY A CA 1
ATOM 598 C C . GLY A 1 80 ? 0.667 -4.325 5.597 1.00 94.38 80 GLY A C 1
ATOM 599 O O . GLY A 1 80 ? 1.200 -5.376 5.931 1.00 94.38 80 GLY A O 1
ATOM 600 N N . THR A 1 81 ? 0.694 -3.231 6.355 1.00 92.69 81 THR A N 1
ATOM 601 C CA . THR A 1 81 ? 1.358 -3.119 7.663 1.00 92.69 81 THR A CA 1
ATOM 602 C C . THR A 1 81 ? 0.337 -2.780 8.741 1.00 92.69 81 THR A C 1
ATOM 604 O O . THR A 1 81 ? -0.395 -1.797 8.625 1.00 92.69 81 THR A O 1
ATOM 607 N N . HIS A 1 82 ? 0.302 -3.558 9.822 1.00 91.50 82 HIS A N 1
ATOM 608 C CA . HIS A 1 82 ? -0.508 -3.225 10.993 1.00 91.50 82 HIS A CA 1
ATOM 609 C C . HIS A 1 82 ? 0.230 -2.198 11.850 1.00 91.50 82 HIS A C 1
ATOM 611 O O . HIS A 1 82 ? 1.272 -2.481 12.432 1.00 91.50 82 HIS A O 1
ATOM 617 N N . ARG A 1 83 ? -0.313 -0.987 11.928 1.00 88.06 83 ARG A N 1
ATOM 618 C CA . ARG A 1 83 ? 0.191 0.084 12.784 1.00 88.06 83 ARG A CA 1
ATOM 619 C C . ARG A 1 83 ? -0.563 0.065 14.104 1.00 88.06 83 ARG A C 1
ATOM 621 O O . ARG A 1 83 ? -1.787 0.184 14.125 1.00 88.06 83 ARG A O 1
ATOM 628 N N . THR A 1 84 ? 0.178 0.014 15.204 1.00 85.62 84 THR A N 1
ATOM 629 C CA . THR A 1 84 ? -0.349 0.301 16.541 1.00 85.62 84 THR A CA 1
ATOM 630 C C . THR A 1 84 ? 0.235 1.621 17.017 1.00 85.62 84 THR A C 1
ATOM 632 O O . THR A 1 84 ? 1.436 1.854 16.899 1.00 85.62 84 THR A O 1
ATOM 635 N N . ALA A 1 85 ? -0.611 2.496 17.549 1.00 75.88 85 ALA A N 1
ATOM 636 C CA . ALA A 1 85 ? -0.176 3.738 18.162 1.00 75.88 85 ALA A CA 1
ATOM 637 C C . ALA A 1 85 ? 0.818 3.443 19.301 1.00 75.88 85 ALA A C 1
ATOM 639 O O . ALA A 1 85 ? 0.493 2.713 20.246 1.00 75.88 85 ALA A O 1
ATOM 640 N N . ALA A 1 86 ? 2.027 4.003 19.210 1.00 65.56 86 ALA A N 1
ATOM 641 C CA . ALA A 1 86 ? 3.016 3.917 20.278 1.00 65.56 86 ALA A CA 1
ATOM 642 C C . ALA A 1 86 ? 2.463 4.557 21.564 1.00 65.56 86 ALA A C 1
ATOM 644 O O . ALA A 1 86 ? 1.623 5.458 21.521 1.00 65.56 86 ALA A O 1
ATOM 645 N N . SER A 1 87 ? 2.916 4.100 22.734 1.00 53.88 87 SER A N 1
ATOM 646 C CA . SER A 1 87 ? 2.460 4.657 24.011 1.00 53.88 87 SER A CA 1
ATOM 647 C C . SER A 1 87 ? 2.714 6.169 24.068 1.00 53.88 87 SER A C 1
ATOM 649 O O . SER A 1 87 ? 3.868 6.591 24.101 1.00 53.88 87 SER A O 1
ATOM 651 N N . GLY A 1 88 ? 1.645 6.968 24.109 1.00 55.09 88 GLY A N 1
ATOM 652 C CA . GLY A 1 88 ? 1.714 8.424 24.263 1.00 55.09 88 GLY A CA 1
ATOM 653 C C . GLY A 1 88 ? 1.520 9.249 22.988 1.00 55.09 88 GLY A C 1
ATOM 654 O O . GLY A 1 88 ? 1.443 10.463 23.115 1.00 55.09 88 GLY A O 1
ATOM 655 N N . VAL A 1 89 ? 1.395 8.627 21.808 1.00 63.56 89 VAL A N 1
ATOM 656 C CA . VAL A 1 89 ? 0.978 9.307 20.566 1.00 63.56 89 VAL A CA 1
ATOM 657 C C . VAL A 1 89 ? -0.326 8.681 20.102 1.00 63.56 89 VAL A C 1
ATOM 659 O O . VAL A 1 89 ? -0.389 7.468 19.913 1.00 63.56 89 VAL A O 1
ATOM 662 N N . GLU A 1 90 ? -1.385 9.465 19.931 1.00 75.06 90 GLU A N 1
ATOM 663 C CA . GLU A 1 90 ? -2.642 8.931 19.396 1.00 75.06 90 GLU A CA 1
ATOM 664 C C . GLU A 1 90 ? -2.535 8.736 17.872 1.00 75.06 90 GLU A C 1
ATOM 666 O O . GLU A 1 90 ? -1.907 9.538 17.184 1.00 75.06 90 GLU A O 1
ATOM 671 N N . MET A 1 91 ? -3.198 7.725 17.286 1.00 81.88 91 MET A N 1
ATOM 672 C CA . MET A 1 91 ? -3.225 7.566 15.813 1.00 81.88 91 MET A CA 1
ATOM 673 C C . MET A 1 91 ? -3.789 8.817 15.118 1.00 81.88 91 MET A C 1
ATOM 675 O O . MET A 1 91 ? -3.490 9.078 13.960 1.00 81.88 91 MET A O 1
ATOM 679 N N . VAL A 1 92 ? -4.598 9.607 15.831 1.00 81.25 92 VAL A N 1
ATOM 680 C CA . VAL A 1 92 ? -5.106 10.905 15.374 1.00 81.25 92 VAL A CA 1
ATOM 681 C C . VAL A 1 92 ? -3.981 11.930 15.206 1.00 81.25 92 VAL A C 1
ATOM 683 O O . VAL A 1 92 ? -4.014 12.713 14.261 1.00 81.25 92 VAL A O 1
ATOM 686 N N . GLU A 1 93 ? -2.984 11.938 16.088 1.00 84.19 93 GLU A N 1
ATOM 687 C CA . GLU A 1 93 ? -1.822 12.826 15.975 1.00 84.19 93 GLU A CA 1
ATOM 688 C C . GLU A 1 93 ? -0.914 12.394 14.828 1.00 84.19 93 GLU A C 1
ATOM 690 O O . GLU A 1 93 ? -0.455 13.241 14.067 1.00 84.19 93 GLU A O 1
ATOM 695 N N . PHE A 1 94 ? -0.730 11.084 14.642 1.00 85.00 94 PHE A N 1
ATOM 696 C CA . PHE A 1 94 ? -0.031 10.547 13.474 1.00 85.00 94 PHE A CA 1
ATOM 697 C C . PHE A 1 94 ? -0.753 10.898 12.164 1.00 85.00 94 PHE A C 1
ATOM 699 O O . PHE A 1 94 ? -0.149 11.391 11.221 1.00 85.00 94 PHE A O 1
ATOM 706 N N . ALA A 1 95 ? -2.073 10.727 12.114 1.00 86.94 95 ALA A N 1
ATOM 707 C CA . ALA A 1 95 ? -2.888 11.137 10.976 1.00 86.94 95 ALA A CA 1
ATOM 708 C C . ALA A 1 95 ? -2.744 12.638 10.665 1.00 86.94 95 ALA A C 1
ATOM 710 O O . ALA A 1 95 ? -2.582 13.014 9.507 1.00 86.94 95 ALA A O 1
ATOM 711 N N . ARG A 1 96 ? -2.759 13.498 11.692 1.00 88.00 96 ARG A N 1
ATOM 712 C CA . ARG A 1 96 ? -2.527 14.942 11.531 1.00 88.00 96 ARG A CA 1
ATOM 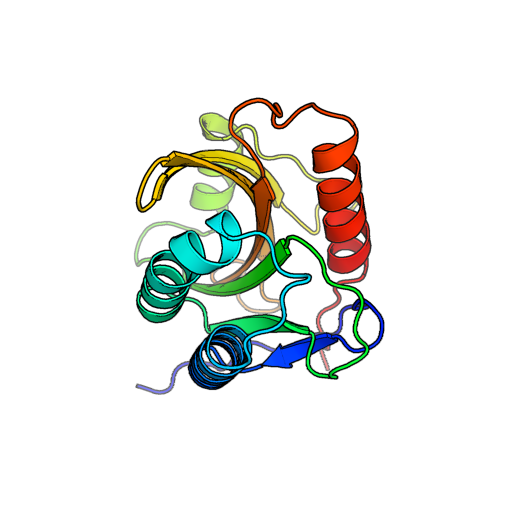713 C C . ARG A 1 96 ? -1.126 15.244 11.018 1.00 88.00 96 ARG A C 1
ATOM 715 O O . ARG A 1 96 ? -0.997 16.033 10.091 1.00 88.00 96 ARG A O 1
ATOM 722 N N . SER A 1 97 ? -0.096 14.593 11.558 1.00 89.62 97 SER A N 1
ATOM 723 C CA . SER A 1 97 ? 1.269 14.817 11.086 1.00 89.62 97 SER A CA 1
ATOM 724 C C . SER A 1 97 ? 1.437 14.409 9.623 1.00 89.62 97 SER A C 1
ATOM 726 O O . SER A 1 97 ? 2.136 15.103 8.893 1.00 89.62 97 SER A O 1
ATOM 728 N N . LEU A 1 98 ? 0.757 13.357 9.155 1.00 90.56 98 LEU A N 1
ATOM 729 C CA . LEU A 1 98 ? 0.733 12.993 7.734 1.00 90.56 98 LEU A CA 1
ATOM 730 C C . LEU A 1 98 ? 0.071 14.074 6.867 1.00 90.56 98 LEU A C 1
ATOM 732 O O . LEU A 1 98 ? 0.571 14.376 5.785 1.00 90.56 98 LEU A O 1
ATOM 736 N N . VAL A 1 99 ? -1.019 14.690 7.331 1.00 91.12 99 VAL A N 1
ATOM 737 C CA . VAL A 1 99 ? -1.648 15.821 6.623 1.00 91.12 99 VAL A CA 1
ATOM 738 C C . VAL A 1 99 ? -0.682 17.004 6.548 1.00 91.12 99 VAL A C 1
ATOM 740 O O . VAL A 1 99 ? -0.437 17.526 5.463 1.00 91.12 99 VAL A O 1
ATOM 743 N N . ASP A 1 100 ? -0.085 17.378 7.679 1.00 91.44 100 ASP A N 1
ATOM 744 C CA . ASP A 1 100 ? 0.756 18.571 7.786 1.00 91.44 100 ASP A CA 1
ATOM 745 C C . ASP A 1 100 ? 2.104 18.424 7.061 1.00 91.44 100 ASP A C 1
ATOM 747 O O . ASP A 1 100 ? 2.596 19.382 6.467 1.00 91.44 100 ASP A O 1
ATOM 751 N N . SER A 1 101 ? 2.720 17.237 7.115 1.00 90.25 101 SER A N 1
ATOM 752 C CA . SER A 1 101 ? 4.081 17.010 6.600 1.00 90.25 101 SER A CA 1
ATOM 753 C C . SER A 1 101 ? 4.134 16.328 5.235 1.00 90.25 101 SER A C 1
ATOM 755 O O . SER A 1 101 ? 5.024 16.646 4.450 1.00 90.25 101 SER A O 1
ATOM 757 N N . GLN A 1 102 ? 3.194 15.425 4.938 1.00 89.12 102 GLN A N 1
ATOM 758 C CA . GLN A 1 102 ? 3.179 14.628 3.701 1.00 89.12 102 GLN A CA 1
ATOM 75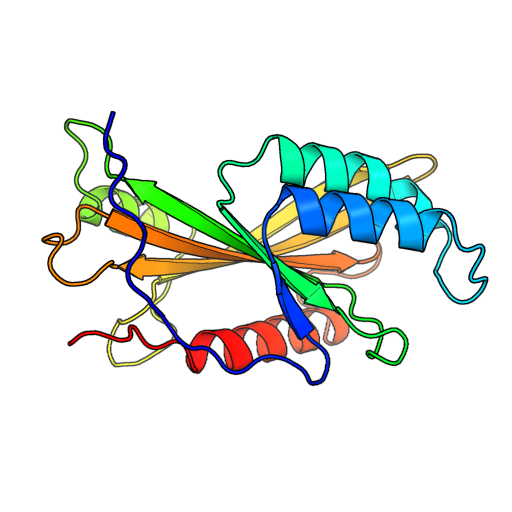9 C C . GLN A 1 102 ? 2.058 15.041 2.739 1.00 89.12 102 GLN A C 1
ATOM 761 O O . GLN A 1 102 ? 1.907 14.452 1.669 1.00 89.12 102 GLN A O 1
ATOM 766 N N . GLY A 1 103 ? 1.245 16.037 3.109 1.00 91.56 103 GLY A N 1
ATOM 767 C CA . GLY A 1 103 ? 0.109 16.473 2.299 1.00 91.56 103 GLY A CA 1
ATOM 768 C C . GLY A 1 103 ? -0.952 15.386 2.148 1.00 91.56 103 GLY A C 1
ATOM 769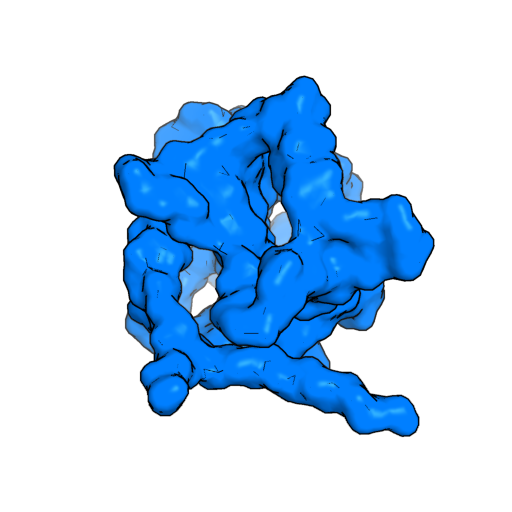 O O . GLY A 1 103 ? -1.579 15.286 1.092 1.00 91.56 103 GLY A O 1
ATOM 770 N N . ALA A 1 104 ? -1.129 14.539 3.169 1.00 93.12 104 ALA A N 1
ATOM 771 C CA . ALA A 1 104 ? -2.139 13.494 3.131 1.00 93.12 104 ALA A CA 1
ATOM 772 C C . ALA A 1 104 ? -3.549 14.081 2.964 1.00 93.12 104 ALA A C 1
ATOM 774 O O . ALA A 1 104 ? -3.899 15.103 3.552 1.00 93.12 104 ALA A O 1
ATOM 775 N N . THR A 1 105 ? -4.371 13.410 2.163 1.00 92.69 105 THR A N 1
ATOM 776 C CA . THR A 1 105 ? -5.737 13.825 1.821 1.00 92.69 105 THR A CA 1
ATOM 777 C C . THR A 1 105 ? -6.715 12.677 2.015 1.00 92.69 105 THR A C 1
ATOM 779 O O . THR A 1 105 ? -6.328 11.511 1.988 1.00 92.69 105 THR A O 1
ATOM 782 N N . HIS A 1 106 ? -7.992 12.993 2.207 1.00 88.62 106 HIS A N 1
ATOM 783 C CA . HIS A 1 106 ? -9.049 11.990 2.147 1.00 88.62 106 HIS A CA 1
ATOM 784 C C . HIS A 1 106 ? -9.469 11.808 0.680 1.00 88.62 106 HIS A C 1
ATOM 786 O O . HIS A 1 106 ? -9.892 12.789 0.067 1.00 88.62 106 HIS A O 1
ATOM 792 N N . PRO A 1 107 ? -9.317 10.608 0.088 1.00 82.62 107 PRO A N 1
ATOM 793 C CA . PRO A 1 107 ? -9.674 10.373 -1.311 1.00 82.62 107 PRO A CA 1
ATOM 794 C C . PRO A 1 107 ? -11.190 10.241 -1.525 1.00 82.62 107 PRO A C 1
ATOM 796 O O . PRO A 1 107 ? -11.654 10.340 -2.657 1.00 82.62 107 PRO A O 1
ATOM 799 N N . ASP A 1 108 ? -11.951 10.020 -0.452 1.00 74.69 108 ASP A N 1
ATOM 800 C CA . ASP A 1 108 ? -13.405 9.906 -0.453 1.00 74.69 108 ASP A CA 1
ATOM 801 C C . ASP A 1 108 ? -14.052 10.938 0.486 1.00 74.69 108 ASP A C 1
ATOM 803 O O . ASP A 1 108 ? -13.455 11.376 1.473 1.00 74.69 108 ASP A O 1
ATOM 807 N N . ASP A 1 109 ? -15.309 11.288 0.200 1.00 73.50 109 ASP A N 1
ATOM 808 C CA . ASP A 1 109 ? -16.100 12.228 1.009 1.00 73.50 109 ASP A CA 1
ATOM 809 C C . ASP A 1 109 ? -16.448 11.680 2.406 1.00 73.50 109 ASP A C 1
ATOM 811 O O . ASP A 1 109 ? -16.888 12.426 3.282 1.00 73.50 109 ASP A O 1
ATOM 815 N N . GLN A 1 110 ? -16.281 10.373 2.628 1.00 73.69 110 GLN A N 1
ATOM 816 C CA . GLN A 1 110 ? -16.562 9.725 3.908 1.00 73.69 110 GLN A CA 1
ATOM 817 C C . GLN A 1 110 ? -15.367 9.765 4.874 1.00 73.69 110 GLN A C 1
ATOM 819 O O . GLN A 1 110 ? -15.513 9.388 6.039 1.00 73.69 110 GLN A O 1
ATOM 824 N N . GLY A 1 111 ? -14.202 10.235 4.420 1.00 72.69 111 GLY A N 1
ATOM 825 C CA . GLY A 1 111 ? -12.971 10.294 5.197 1.00 72.69 111 GLY A CA 1
ATOM 826 C C . GLY A 1 111 ? -12.477 8.925 5.672 1.00 72.69 111 GLY A C 1
ATOM 827 O O . GLY A 1 111 ? -11.852 8.850 6.733 1.00 72.69 111 GLY A O 1
ATOM 828 N N . GLN A 1 112 ? -12.779 7.844 4.941 1.00 74.69 112 GLN A N 1
ATOM 829 C CA . GLN A 1 112 ? -12.468 6.474 5.380 1.00 74.69 112 GLN A CA 1
ATOM 830 C C . GLN A 1 112 ? -10.971 6.165 5.335 1.00 74.69 112 GLN A C 1
ATOM 832 O O . GLN A 1 112 ? -10.466 5.409 6.170 1.00 74.69 112 GLN A O 1
ATOM 837 N N . PHE A 1 113 ? -10.260 6.793 4.401 1.00 85.88 113 PHE A N 1
ATOM 838 C CA . PHE A 1 113 ? -8.828 6.613 4.203 1.00 85.88 113 PHE A CA 1
ATOM 839 C C . PHE A 1 113 ? -8.096 7.948 4.303 1.00 85.88 113 PHE A C 1
ATOM 841 O O . PHE A 1 113 ? -8.625 8.982 3.902 1.00 85.88 113 PHE A O 1
ATOM 848 N N . LEU A 1 114 ? -6.858 7.930 4.793 1.00 92.69 114 LEU A N 1
ATOM 849 C CA . LEU A 1 114 ? -5.890 8.987 4.491 1.00 92.69 114 LEU A CA 1
ATOM 850 C C . LEU A 1 114 ? -4.941 8.493 3.416 1.00 92.69 114 LEU A C 1
ATOM 852 O O . LEU A 1 114 ? -4.395 7.406 3.558 1.00 92.69 114 LEU A O 1
ATOM 856 N N . ARG A 1 115 ? -4.730 9.301 2.382 1.00 95.38 115 ARG A N 1
ATOM 857 C CA . ARG A 1 115 ? -3.914 8.986 1.215 1.00 95.38 115 ARG A CA 1
ATOM 858 C C .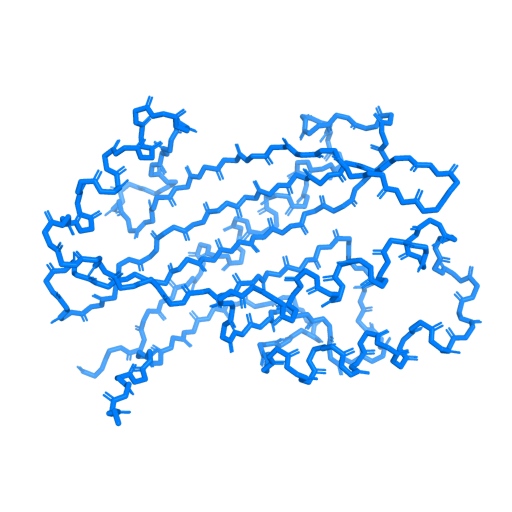 ARG A 1 115 ? -2.795 9.999 1.045 1.00 95.38 115 ARG A C 1
ATOM 860 O O . ARG A 1 115 ? -3.062 11.197 1.018 1.00 95.38 115 ARG A O 1
ATOM 867 N N . TRP A 1 116 ? -1.572 9.534 0.831 1.00 95.31 116 TRP A N 1
ATOM 868 C CA . TRP A 1 116 ? -0.455 10.387 0.416 1.00 95.31 116 TRP A CA 1
ATOM 869 C C . TRP A 1 116 ? 0.456 9.648 -0.561 1.00 95.31 116 TRP A C 1
ATOM 871 O O . TRP A 1 116 ? 0.356 8.430 -0.715 1.00 95.31 116 TRP A O 1
ATOM 881 N N . VAL A 1 117 ? 1.297 10.399 -1.269 1.00 94.50 117 VAL A N 1
ATOM 882 C CA . VAL A 1 117 ? 2.205 9.859 -2.284 1.00 94.50 117 VAL A CA 1
ATOM 883 C C . VAL A 1 117 ? 3.621 10.295 -1.957 1.00 94.50 117 VAL A C 1
ATOM 885 O O . VAL A 1 117 ? 3.877 11.480 -1.765 1.00 94.50 117 VAL A O 1
ATOM 888 N N . GLU A 1 118 ? 4.533 9.335 -1.947 1.00 93.38 118 GLU A N 1
ATOM 889 C CA . GLU A 1 118 ? 5.963 9.553 -1.779 1.00 93.38 118 GLU A CA 1
ATOM 890 C C . GLU A 1 118 ? 6.691 9.061 -3.030 1.00 93.38 118 GLU A C 1
ATOM 892 O O . GLU A 1 118 ? 6.286 8.095 -3.677 1.00 93.38 118 GLU A O 1
ATOM 897 N N . ALA A 1 119 ? 7.775 9.738 -3.392 1.00 90.50 119 ALA A N 1
ATOM 898 C CA . ALA A 1 119 ? 8.659 9.295 -4.457 1.00 90.50 119 ALA A CA 1
ATOM 899 C C . ALA A 1 119 ? 10.059 9.125 -3.881 1.00 90.50 119 ALA A C 1
ATOM 901 O O . ALA A 1 119 ? 10.571 10.020 -3.209 1.00 90.50 119 ALA A O 1
ATOM 902 N N . ASP A 1 120 ? 10.674 7.988 -4.177 1.00 88.56 120 ASP A N 1
ATOM 903 C CA . ASP A 1 120 ? 12.018 7.650 -3.729 1.00 88.56 120 ASP A CA 1
ATOM 904 C C . ASP A 1 120 ? 12.872 7.213 -4.928 1.00 88.56 120 ASP A C 1
ATOM 906 O O . ASP A 1 120 ? 12.365 6.814 -5.985 1.00 88.56 120 ASP A O 1
ATOM 910 N N . GLN A 1 121 ? 14.186 7.338 -4.779 1.00 87.94 121 GLN A N 1
ATOM 911 C CA . GLN A 1 121 ? 15.165 6.859 -5.744 1.00 87.94 121 GLN A CA 1
ATOM 912 C C . GLN A 1 121 ? 16.043 5.828 -5.064 1.00 87.94 121 GLN A C 1
ATOM 914 O O . GLN A 1 121 ? 16.638 6.091 -4.020 1.00 87.94 121 GLN A O 1
ATOM 919 N N . ARG A 1 122 ? 16.152 4.656 -5.683 1.00 80.12 122 ARG A N 1
ATOM 920 C CA . ARG A 1 122 ? 16.955 3.563 -5.147 1.00 80.12 122 ARG A CA 1
ATOM 921 C C . ARG A 1 122 ? 18.047 3.191 -6.139 1.00 80.12 122 ARG A C 1
ATOM 923 O O . ARG A 1 122 ? 17.736 2.949 -7.311 1.00 80.12 122 ARG A O 1
ATOM 930 N N . PRO A 1 123 ? 19.322 3.174 -5.715 1.00 79.25 123 PRO A N 1
ATOM 931 C CA . PRO A 1 123 ? 20.361 2.569 -6.529 1.00 79.25 123 PRO A CA 1
ATOM 932 C C . PRO A 1 123 ? 20.070 1.070 -6.638 1.00 79.25 123 PRO A C 1
ATOM 934 O O . PRO A 1 123 ? 19.670 0.450 -5.661 1.00 79.25 123 PRO A O 1
ATOM 937 N N . VAL A 1 124 ? 20.271 0.508 -7.823 1.00 75.19 124 VAL A N 1
ATOM 938 C CA . VAL A 1 124 ? 20.258 -0.939 -8.080 1.00 75.19 124 VAL A CA 1
ATOM 939 C C . VAL A 1 124 ? 21.535 -1.273 -8.858 1.00 75.19 124 VAL A C 1
ATOM 941 O O . VAL A 1 124 ? 22.215 -0.354 -9.335 1.00 75.19 124 VAL A O 1
ATOM 944 N N . PRO A 1 125 ? 21.933 -2.544 -9.009 1.00 72.62 125 PRO A N 1
ATOM 945 C CA . PRO A 1 125 ? 23.096 -2.870 -9.820 1.00 72.62 125 PRO A CA 1
ATOM 946 C C . PRO A 1 125 ? 23.010 -2.212 -11.208 1.00 72.62 125 PRO A C 1
ATOM 948 O O . PRO A 1 125 ? 22.021 -2.347 -11.917 1.00 72.62 125 PRO A O 1
ATOM 951 N N . GLN A 1 126 ? 24.058 -1.468 -11.577 1.00 73.31 126 GLN A N 1
ATOM 952 C CA . GLN A 1 126 ? 24.243 -0.825 -12.889 1.00 73.31 126 GLN A CA 1
ATOM 953 C C . GLN A 1 126 ? 23.309 0.353 -13.233 1.00 73.31 126 GLN A C 1
ATOM 955 O O . GLN A 1 126 ? 23.522 0.983 -14.269 1.00 73.31 126 GLN A O 1
ATOM 960 N N . GLN A 1 127 ? 22.343 0.723 -12.382 1.00 77.06 127 GLN A N 1
ATOM 961 C CA . GLN A 1 127 ? 21.494 1.900 -12.611 1.00 77.06 127 GLN A CA 1
ATOM 962 C C . GLN A 1 127 ? 20.828 2.426 -11.327 1.00 77.06 127 GLN A C 1
ATOM 964 O O . GLN A 1 127 ? 21.095 1.991 -10.215 1.00 77.06 127 GLN A O 1
ATOM 969 N N . THR A 1 128 ? 19.955 3.417 -11.449 1.00 82.88 128 THR A N 1
ATOM 970 C CA . THR A 1 128 ? 19.068 3.851 -10.363 1.00 82.88 128 THR A CA 1
ATOM 971 C C . THR A 1 128 ? 17.641 3.730 -10.873 1.00 82.88 128 THR A C 1
ATOM 973 O O . THR A 1 128 ? 17.377 3.984 -12.048 1.00 82.88 128 THR A O 1
ATOM 976 N N . VAL A 1 129 ? 16.731 3.293 -10.012 1.00 83.62 129 VAL A N 1
ATOM 977 C CA . VAL A 1 129 ? 15.299 3.195 -10.313 1.00 83.62 129 VAL A CA 1
ATOM 978 C C . VAL A 1 129 ? 14.532 4.191 -9.460 1.00 83.62 129 VAL A C 1
ATOM 980 O O . VAL A 1 129 ? 15.004 4.632 -8.407 1.00 83.62 129 VAL A O 1
ATOM 983 N N . ARG A 1 130 ? 13.339 4.559 -9.923 1.00 87.25 130 ARG A N 1
ATOM 984 C CA . ARG A 1 130 ? 12.385 5.326 -9.128 1.00 87.25 130 ARG A CA 1
ATOM 985 C C . ARG A 1 130 ? 11.289 4.416 -8.627 1.00 87.25 130 ARG A C 1
ATOM 987 O O . ARG A 1 130 ? 10.797 3.556 -9.355 1.00 87.25 130 ARG A O 1
ATOM 994 N N . THR A 1 131 ? 10.881 4.666 -7.398 1.00 89.31 131 THR A N 1
ATOM 995 C CA . THR A 1 131 ? 9.668 4.096 -6.832 1.00 89.31 131 THR A CA 1
ATOM 996 C C . THR A 1 131 ? 8.728 5.232 -6.497 1.00 89.31 131 THR A C 1
ATOM 998 O O . THR A 1 131 ? 9.111 6.165 -5.791 1.00 89.31 131 THR A O 1
ATOM 1001 N N . THR A 1 132 ? 7.500 5.152 -6.991 1.00 93.56 132 THR A N 1
ATOM 1002 C CA . THR A 1 132 ? 6.410 6.005 -6.527 1.00 93.56 132 THR A CA 1
ATOM 1003 C C . THR A 1 132 ? 5.508 5.162 -5.641 1.00 93.56 132 THR A C 1
ATOM 1005 O O . THR A 1 132 ? 4.910 4.190 -6.106 1.00 93.56 132 THR A O 1
ATOM 1008 N N . SER A 1 133 ? 5.433 5.527 -4.368 1.00 94.25 133 SER A N 1
ATOM 1009 C CA . SER A 1 133 ? 4.624 4.855 -3.361 1.00 94.25 133 SER A CA 1
ATOM 1010 C C . SER A 1 133 ? 3.360 5.661 -3.104 1.00 94.25 133 SER A C 1
ATOM 1012 O O . SER A 1 133 ? 3.425 6.858 -2.840 1.00 94.25 133 SER A O 1
ATOM 1014 N N . VAL A 1 134 ? 2.204 5.011 -3.162 1.00 95.69 134 VAL A N 1
ATOM 1015 C CA . VAL A 1 134 ? 0.945 5.560 -2.662 1.00 95.69 134 VAL A CA 1
ATOM 1016 C C . VAL A 1 134 ? 0.566 4.823 -1.390 1.00 95.69 134 VAL A C 1
ATOM 1018 O O . VAL A 1 134 ? 0.519 3.592 -1.343 1.00 95.69 134 VAL A O 1
ATOM 1021 N N . HIS A 1 135 ? 0.325 5.587 -0.339 1.00 95.50 135 HIS A N 1
ATOM 1022 C CA . HIS A 1 135 ? 0.023 5.064 0.978 1.00 95.50 135 HIS A CA 1
ATOM 1023 C C . HIS A 1 135 ? -1.425 5.353 1.332 1.00 95.50 135 HIS A C 1
ATOM 1025 O O . HIS A 1 135 ? -1.940 6.425 1.018 1.00 95.50 135 HIS A O 1
ATOM 1031 N N . TYR A 1 136 ? -2.041 4.416 2.043 1.00 95.31 136 TYR A N 1
ATOM 1032 C CA . TYR A 1 136 ? -3.382 4.534 2.587 1.00 95.31 136 TYR A CA 1
ATOM 1033 C C . TYR A 1 136 ? -3.356 4.133 4.051 1.00 95.31 136 TYR A C 1
ATOM 1035 O O . TYR A 1 136 ? -2.868 3.054 4.383 1.00 95.31 136 TYR A O 1
ATOM 1043 N N . LEU A 1 137 ? -3.897 4.972 4.924 1.00 93.62 137 LEU A N 1
ATOM 1044 C CA . LEU A 1 137 ? -4.103 4.642 6.328 1.00 93.62 137 LEU A CA 1
ATOM 1045 C C . LEU A 1 137 ? -5.586 4.363 6.561 1.00 93.62 137 LEU A C 1
ATOM 1047 O O . LEU A 1 137 ? -6.418 5.258 6.403 1.00 93.62 137 LEU A O 1
ATOM 1051 N N . VAL A 1 138 ? -5.898 3.127 6.947 1.00 92.19 138 VAL A N 1
ATOM 1052 C CA . VAL A 1 138 ? -7.257 2.651 7.212 1.00 92.19 138 VAL A CA 1
ATOM 1053 C C . VAL A 1 138 ? -7.422 2.388 8.709 1.00 92.19 138 VAL A C 1
ATOM 1055 O O . VAL A 1 138 ? -6.787 1.471 9.233 1.00 92.19 138 VAL A O 1
ATOM 1058 N N . PRO A 1 139 ? -8.250 3.148 9.443 1.00 90.56 139 PRO A N 1
ATOM 1059 C CA . PRO A 1 139 ? -8.467 2.898 10.865 1.00 90.56 139 PRO A CA 1
ATOM 1060 C C . PRO A 1 139 ? -9.075 1.512 11.105 1.00 90.56 139 PRO A C 1
ATOM 1062 O O . PRO A 1 139 ? -10.046 1.140 10.445 1.00 90.56 139 PRO A O 1
ATOM 1065 N N . VAL A 1 140 ? -8.545 0.766 12.078 1.00 90.88 140 VAL A N 1
ATOM 1066 C CA . VAL A 1 140 ? -9.130 -0.520 12.485 1.00 90.88 140 VAL A CA 1
ATOM 1067 C C . VAL A 1 140 ? -10.392 -0.249 13.322 1.00 90.88 140 VAL A C 1
ATOM 1069 O O . VAL A 1 140 ? -10.325 0.527 14.289 1.00 90.88 140 VAL A O 1
ATOM 1072 N N . PRO A 1 141 ? -11.547 -0.860 12.999 1.00 88.88 141 PRO A N 1
ATOM 1073 C CA . PRO A 1 141 ? -12.800 -0.636 13.717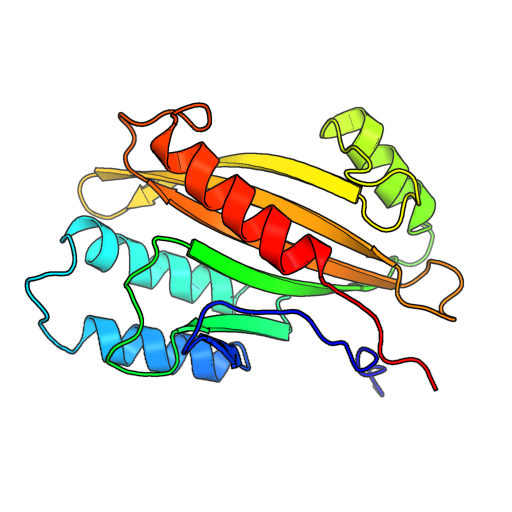 1.00 88.88 141 PRO A CA 1
ATOM 1074 C C . PRO A 1 141 ? -12.693 -1.074 15.180 1.00 88.88 141 PRO A C 1
ATOM 1076 O O . PRO A 1 141 ? -11.890 -1.929 15.534 1.00 88.88 141 PRO A O 1
ATOM 1079 N N . ASN A 1 142 ? -13.506 -0.478 16.055 1.00 86.69 142 ASN A N 1
ATOM 1080 C CA . ASN A 1 142 ? -13.577 -0.803 17.490 1.00 86.69 142 ASN A CA 1
ATOM 1081 C C . ASN A 1 142 ? -12.278 -0.608 18.305 1.00 86.69 142 ASN A C 1
ATOM 1083 O O . ASN A 1 142 ? -12.278 -0.827 19.513 1.00 86.69 142 ASN A O 1
ATOM 1087 N N . THR A 1 143 ? -11.202 -0.083 17.709 1.00 85.69 143 THR A N 1
ATOM 1088 C CA . THR A 1 143 ? -9.928 0.192 18.409 1.00 85.69 143 THR A CA 1
ATOM 1089 C C . THR A 1 143 ? -9.831 1.608 18.979 1.00 85.69 143 THR A C 1
ATOM 1091 O O . THR A 1 143 ? -8.785 2.010 19.483 1.00 85.69 143 THR A O 1
ATOM 1094 N N . ARG A 1 144 ? -10.908 2.405 18.885 1.00 83.50 144 ARG A N 1
ATOM 1095 C CA . ARG A 1 144 ? -10.923 3.844 19.227 1.00 83.50 144 ARG A CA 1
ATOM 1096 C C . ARG A 1 144 ? -9.806 4.629 18.523 1.00 83.50 144 ARG A C 1
ATOM 1098 O O . ARG A 1 144 ? -9.212 5.517 19.122 1.00 83.50 144 ARG A O 1
ATOM 1105 N N . LYS A 1 145 ? -9.522 4.288 17.258 1.00 82.12 145 LYS A N 1
ATOM 1106 C CA . LYS A 1 145 ? -8.434 4.882 16.464 1.00 82.12 145 LYS A CA 1
ATOM 1107 C C . LYS A 1 145 ? -7.075 4.738 17.160 1.00 82.12 145 LYS A C 1
ATOM 1109 O O . LYS A 1 145 ? -6.301 5.684 17.216 1.00 82.12 145 LYS A O 1
ATOM 1114 N N . ARG A 1 146 ? -6.788 3.572 17.739 1.00 85.44 146 ARG A N 1
ATOM 1115 C CA . ARG A 1 146 ? -5.447 3.247 18.257 1.00 85.44 146 ARG A CA 1
ATOM 1116 C C . ARG A 1 146 ? -4.659 2.361 17.307 1.00 85.44 146 ARG A C 1
ATOM 1118 O O . ARG A 1 146 ? -3.445 2.262 17.440 1.00 85.44 146 ARG A O 1
ATOM 1125 N N . GLU A 1 147 ? -5.340 1.760 16.345 1.00 89.75 147 GLU A N 1
ATOM 1126 C CA . GLU A 1 147 ? -4.746 0.876 15.359 1.00 89.75 147 GLU A CA 1
ATOM 1127 C C . GLU A 1 147 ? -5.212 1.269 13.961 1.00 89.75 147 GLU A C 1
ATOM 1129 O O . GLU A 1 147 ? -6.325 1.772 13.767 1.00 89.75 147 GLU A O 1
ATOM 1134 N N . ALA A 1 148 ? -4.343 1.038 12.988 1.00 91.69 148 ALA A N 1
ATOM 1135 C CA . ALA A 1 148 ? -4.625 1.261 11.584 1.00 91.69 148 ALA A CA 1
ATOM 1136 C C . ALA A 1 148 ? -3.939 0.189 10.739 1.00 91.69 148 ALA A C 1
ATOM 1138 O O . ALA A 1 148 ? -2.846 -0.271 11.062 1.00 91.69 148 ALA A O 1
ATOM 1139 N N . LEU A 1 149 ? -4.564 -0.184 9.634 1.00 92.94 149 LEU A N 1
ATOM 1140 C CA . LEU A 1 149 ? -3.891 -0.877 8.552 1.00 92.94 149 LEU A CA 1
ATOM 1141 C C . LEU A 1 149 ? -3.322 0.176 7.602 1.00 92.94 149 LEU A C 1
ATOM 1143 O O . LEU A 1 149 ? -4.063 1.001 7.075 1.00 92.94 149 LEU A O 1
ATOM 1147 N N . GLN A 1 150 ? -2.011 0.152 7.385 1.00 94.31 150 GLN A N 1
ATOM 1148 C CA . GLN A 1 150 ? -1.377 0.921 6.326 1.00 94.31 150 GLN A CA 1
ATOM 1149 C C . GLN A 1 150 ? -1.227 0.035 5.088 1.00 94.31 150 GLN A C 1
ATOM 1151 O O . GLN A 1 150 ? -0.504 -0.958 5.132 1.00 94.31 150 GLN A O 1
ATOM 1156 N N . LEU A 1 151 ? -1.868 0.410 3.984 1.00 95.56 151 LEU A N 1
ATOM 1157 C CA . LEU A 1 151 ? -1.627 -0.180 2.668 1.00 95.56 151 LEU A CA 1
ATOM 1158 C C . LEU A 1 151 ? -0.637 0.706 1.914 1.00 95.56 151 LEU A C 1
ATOM 1160 O O . LEU A 1 151 ? -0.808 1.919 1.873 1.00 95.56 151 LEU A O 1
ATOM 1164 N N . THR A 1 152 ? 0.409 0.126 1.338 1.00 95.44 152 THR A N 1
ATOM 1165 C CA . THR A 1 152 ? 1.410 0.856 0.549 1.00 95.44 152 THR A CA 1
ATOM 1166 C C . THR A 1 152 ? 1.537 0.202 -0.814 1.00 95.44 152 THR A C 1
ATOM 1168 O O . THR A 1 152 ? 2.109 -0.880 -0.930 1.00 95.44 152 THR A O 1
ATOM 1171 N N . GLY A 1 153 ? 0.969 0.844 -1.832 1.00 94.75 153 GLY A N 1
ATOM 1172 C CA . GLY A 1 153 ? 1.149 0.469 -3.226 1.00 94.75 153 GLY A CA 1
ATOM 1173 C C . GLY A 1 153 ? 2.450 1.054 -3.753 1.00 94.75 153 GLY A C 1
ATOM 1174 O O . GLY A 1 153 ? 2.629 2.265 -3.702 1.00 94.75 153 GLY A O 1
ATOM 1175 N N . ILE A 1 154 ? 3.352 0.215 -4.249 1.00 91.94 154 ILE A N 1
ATOM 1176 C CA . ILE A 1 154 ? 4.674 0.634 -4.729 1.00 91.94 154 ILE A CA 1
ATOM 1177 C C . ILE A 1 154 ? 4.717 0.407 -6.228 1.00 91.94 154 ILE A C 1
ATOM 1179 O O . ILE A 1 154 ? 4.561 -0.729 -6.657 1.00 91.94 154 ILE A O 1
ATOM 1183 N N . VAL A 1 155 ? 4.939 1.463 -7.008 1.00 90.88 155 VAL A N 1
ATOM 1184 C CA . VAL A 1 155 ? 5.136 1.386 -8.460 1.00 90.88 155 VAL A CA 1
ATOM 1185 C C . VAL A 1 155 ? 6.603 1.643 -8.772 1.00 90.88 155 VAL A C 1
ATOM 1187 O O . VAL A 1 155 ? 7.098 2.743 -8.515 1.00 90.88 155 VAL A O 1
ATOM 1190 N N . THR A 1 156 ? 7.291 0.665 -9.359 1.00 86.12 156 THR A N 1
ATOM 1191 C CA . THR A 1 156 ? 8.690 0.831 -9.782 1.00 86.12 156 THR A CA 1
ATOM 1192 C C . THR A 1 156 ? 8.757 1.189 -11.261 1.00 86.12 156 THR A C 1
ATOM 1194 O O . THR A 1 156 ? 8.141 0.536 -12.101 1.00 86.12 156 THR A O 1
ATOM 1197 N N . HIS A 1 157 ? 9.517 2.229 -11.589 1.00 85.00 157 HIS A N 1
ATOM 1198 C CA . HIS A 1 157 ? 9.661 2.728 -12.952 1.00 85.00 157 HIS A CA 1
ATOM 1199 C C . HIS A 1 157 ? 11.067 3.286 -13.215 1.00 85.00 157 HIS A C 1
ATOM 1201 O O . HIS A 1 157 ? 11.901 3.420 -12.312 1.00 85.00 157 HIS A O 1
ATOM 1207 N N . SER A 1 158 ? 11.349 3.597 -14.481 1.00 81.38 158 SER A N 1
ATOM 1208 C CA . SER A 1 158 ? 12.645 4.145 -14.885 1.00 81.38 158 SER A CA 1
ATOM 1209 C C . SER A 1 158 ? 12.868 5.555 -14.315 1.00 81.38 158 SER A C 1
ATOM 1211 O O . SER A 1 158 ? 11.922 6.276 -13.983 1.00 81.38 158 SER A O 1
ATOM 1213 N N . LEU A 1 159 ? 14.135 5.976 -14.225 1.00 83.06 159 LEU A N 1
ATOM 1214 C CA . LEU A 1 159 ? 14.507 7.342 -13.828 1.00 83.06 159 LEU A CA 1
ATOM 1215 C C . LEU A 1 159 ? 14.015 8.422 -14.800 1.00 83.06 159 LEU A C 1
ATOM 1217 O O . LEU A 1 159 ? 13.813 9.567 -14.390 1.00 83.06 159 LEU A O 1
ATOM 1221 N N . GLU A 1 160 ? 13.873 8.074 -16.077 1.00 81.38 160 GLU A N 1
ATOM 1222 C CA . GLU A 1 160 ? 13.413 8.986 -17.127 1.00 81.38 160 GLU A CA 1
ATOM 1223 C C . GLU A 1 160 ? 11.923 9.309 -16.961 1.00 81.38 160 GLU A C 1
ATOM 1225 O O . GLU A 1 160 ? 11.481 10.418 -17.265 1.00 81.38 160 GLU A O 1
ATOM 1230 N N . GLU A 1 161 ? 11.157 8.371 -16.400 1.00 81.81 161 GLU A N 1
ATOM 1231 C CA . GLU A 1 161 ? 9.755 8.572 -16.067 1.00 81.81 161 GLU A CA 1
ATOM 1232 C C . GLU A 1 161 ? 9.605 9.366 -14.758 1.00 81.81 161 GLU A C 1
ATOM 1234 O O . GLU A 1 161 ? 10.198 9.069 -13.712 1.00 81.81 161 GLU A O 1
ATOM 1239 N N . SER A 1 162 ? 8.793 10.425 -14.801 1.00 84.75 162 SER A N 1
ATOM 1240 C CA . SER A 1 162 ? 8.373 11.147 -13.600 1.00 84.75 162 SER A CA 1
ATOM 1241 C C . SER A 1 162 ? 7.200 10.435 -12.922 1.00 84.75 162 SER A C 1
ATOM 1243 O O . SER A 1 162 ? 6.391 9.778 -13.581 1.00 84.75 162 SER A O 1
ATOM 1245 N N . ALA A 1 163 ? 7.040 10.651 -11.613 1.00 81.56 163 ALA A N 1
ATOM 1246 C CA . ALA A 1 163 ? 5.866 10.188 -10.864 1.00 81.56 163 ALA A CA 1
ATOM 1247 C C . ALA A 1 163 ? 4.542 10.742 -11.436 1.00 81.56 163 ALA A C 1
ATOM 1249 O O . ALA A 1 163 ? 3.493 10.110 -11.344 1.00 81.56 163 ALA A O 1
ATOM 1250 N N . SER A 1 164 ? 4.589 11.919 -12.068 1.00 86.94 164 SER A N 1
ATOM 1251 C CA . SER A 1 164 ? 3.458 12.563 -12.749 1.00 86.94 164 SER A CA 1
ATOM 1252 C C . SER A 1 164 ? 3.228 12.076 -14.185 1.00 86.94 164 SER A C 1
ATOM 1254 O O . SER A 1 164 ? 2.308 12.553 -14.849 1.00 86.94 164 SER A O 1
ATOM 1256 N N . SER A 1 165 ? 4.055 11.158 -14.693 1.00 90.75 165 SER A N 1
ATOM 1257 C CA . SER A 1 165 ? 3.906 10.648 -16.053 1.00 90.75 165 SER A CA 1
ATOM 1258 C C . SER A 1 165 ? 2.582 9.884 -16.212 1.00 90.75 165 SER A C 1
ATOM 1260 O O . SER A 1 165 ? 2.139 9.207 -15.279 1.00 90.75 165 SER A O 1
ATOM 1262 N N . PRO A 1 166 ? 1.946 9.913 -17.399 1.00 91.81 166 PRO A N 1
ATOM 1263 C CA . PRO A 1 166 ? 0.702 9.179 -17.624 1.00 91.81 166 PRO A CA 1
ATOM 1264 C C . PRO A 1 166 ? 0.814 7.671 -17.360 1.00 91.81 166 PRO A C 1
ATOM 1266 O O . PRO A 1 166 ? -0.178 7.041 -17.009 1.00 91.81 166 PRO A O 1
ATOM 1269 N N . ALA A 1 167 ? 2.000 7.079 -17.542 1.00 88.25 167 ALA A N 1
ATOM 1270 C CA . ALA A 1 167 ? 2.232 5.662 -17.279 1.00 88.25 167 ALA A CA 1
ATOM 1271 C C . ALA A 1 167 ? 2.163 5.339 -15.782 1.00 88.25 167 ALA A C 1
ATOM 1273 O O . ALA A 1 167 ? 1.382 4.473 -15.393 1.00 88.25 167 ALA A O 1
ATOM 1274 N N . VAL A 1 168 ? 2.898 6.080 -14.948 1.00 90.12 168 VAL A N 1
ATOM 1275 C CA . VAL A 1 168 ? 2.879 5.903 -13.488 1.00 90.12 168 VAL A CA 1
ATOM 1276 C C . VAL A 1 168 ? 1.495 6.225 -12.924 1.00 90.12 168 VAL A C 1
ATOM 1278 O O . VAL A 1 168 ? 0.946 5.440 -12.156 1.00 90.12 168 VAL A O 1
ATOM 1281 N N . GLN A 1 169 ? 0.871 7.316 -13.377 1.00 93.44 169 GLN A N 1
ATOM 1282 C CA . GLN A 1 169 ? -0.466 7.712 -12.924 1.00 93.44 169 GLN A CA 1
ATOM 1283 C C . GLN A 1 169 ? -1.539 6.657 -13.230 1.00 93.44 169 GLN A C 1
ATOM 1285 O O . GLN A 1 169 ? -2.438 6.460 -12.419 1.00 93.44 169 GLN A O 1
ATOM 1290 N N . ARG A 1 170 ? -1.444 5.921 -14.349 1.00 92.31 170 ARG A N 1
ATOM 1291 C CA . ARG A 1 170 ? -2.362 4.799 -14.622 1.00 92.31 170 ARG A CA 1
ATOM 1292 C C . ARG A 1 170 ? -2.273 3.707 -13.559 1.00 92.31 170 ARG A C 1
ATOM 1294 O O . ARG A 1 170 ? -3.309 3.191 -13.152 1.00 92.31 170 ARG A O 1
ATOM 1301 N N . TRP A 1 171 ? -1.066 3.378 -13.104 1.00 92.44 171 TRP A N 1
ATOM 1302 C CA . TRP A 1 171 ? -0.875 2.381 -12.052 1.00 92.44 171 TRP A CA 1
ATOM 1303 C C . TRP A 1 171 ? -1.349 2.886 -10.694 1.00 92.44 171 TRP A C 1
ATOM 1305 O O . TRP A 1 171 ? -2.059 2.160 -10.008 1.00 92.44 171 TRP A O 1
ATOM 1315 N N . LEU A 1 172 ? -1.052 4.141 -10.344 1.00 93.75 172 LEU A N 1
ATOM 1316 C CA . LEU A 1 172 ? -1.562 4.745 -9.109 1.00 93.75 172 LEU A CA 1
ATOM 1317 C C . LEU A 1 172 ? -3.094 4.776 -9.087 1.00 93.75 172 LEU A C 1
ATOM 1319 O O . LEU A 1 172 ? -3.689 4.362 -8.101 1.00 93.75 172 LEU A O 1
ATOM 1323 N N . ASN A 1 173 ? -3.732 5.155 -10.197 1.00 93.38 173 ASN A N 1
ATOM 1324 C CA . ASN A 1 173 ? -5.191 5.146 -10.317 1.00 93.38 173 ASN A CA 1
ATOM 1325 C C . ASN A 1 173 ? -5.776 3.727 -10.231 1.00 93.38 173 ASN A C 1
ATOM 1327 O O . ASN A 1 173 ? -6.866 3.542 -9.695 1.00 93.38 173 ASN A O 1
ATOM 1331 N N . ALA A 1 174 ? -5.077 2.716 -10.759 1.00 92.50 174 ALA A N 1
ATOM 1332 C CA . ALA A 1 174 ? -5.496 1.324 -10.611 1.00 92.50 174 ALA A CA 1
ATOM 1333 C C . ALA A 1 174 ? -5.425 0.881 -9.142 1.00 92.50 174 ALA A C 1
ATOM 1335 O O . ALA A 1 174 ? -6.380 0.296 -8.637 1.00 92.50 174 ALA A O 1
ATOM 1336 N N . ILE A 1 175 ? -4.336 1.218 -8.442 1.00 94.44 175 ILE A N 1
ATOM 1337 C CA . ILE A 1 175 ? -4.178 0.962 -7.004 1.00 94.44 175 ILE A CA 1
ATOM 1338 C C . ILE A 1 175 ? -5.271 1.687 -6.207 1.00 94.44 175 ILE A C 1
ATOM 1340 O O . ILE A 1 175 ? -5.915 1.051 -5.377 1.00 94.44 175 ILE A O 1
ATOM 1344 N N . ASP A 1 176 ? -5.545 2.961 -6.512 1.00 94.06 176 ASP A N 1
ATOM 1345 C CA . ASP A 1 176 ? -6.651 3.728 -5.924 1.00 94.06 176 ASP A CA 1
ATOM 1346 C C . ASP A 1 176 ? -7.994 3.016 -6.135 1.00 94.06 176 ASP A C 1
ATOM 1348 O O . ASP A 1 176 ? -8.789 2.903 -5.205 1.00 94.06 176 ASP A O 1
ATOM 1352 N N . GLY A 1 177 ? -8.234 2.475 -7.332 1.00 93.00 177 GLY A N 1
ATOM 1353 C CA . GLY A 1 177 ? -9.438 1.705 -7.644 1.00 93.00 177 GLY A CA 1
ATOM 1354 C C . GLY A 1 177 ? -9.566 0.415 -6.830 1.00 93.00 177 GLY A C 1
ATOM 1355 O O . GLY A 1 177 ? -10.657 0.105 -6.355 1.00 93.00 177 GLY A O 1
ATOM 1356 N N . PHE A 1 178 ? -8.472 -0.327 -6.628 1.00 92.94 178 PHE A N 1
ATOM 1357 C CA . PHE A 1 178 ? -8.485 -1.530 -5.789 1.00 92.94 178 PHE A CA 1
ATOM 1358 C C . PHE A 1 178 ? -8.685 -1.175 -4.316 1.00 92.94 178 PHE A C 1
ATOM 1360 O O . PHE A 1 178 ? -9.608 -1.686 -3.684 1.00 92.94 178 PHE A O 1
ATOM 1367 N N . VAL A 1 179 ? -7.889 -0.251 -3.775 1.00 93.25 179 VAL A N 1
ATOM 1368 C CA . VAL A 1 179 ? -7.976 0.153 -2.364 1.00 93.25 179 VAL A CA 1
ATOM 1369 C C . VAL A 1 179 ? -9.304 0.837 -2.048 1.00 93.25 179 VAL A C 1
ATOM 1371 O O . VAL A 1 179 ? -9.861 0.608 -0.981 1.00 93.25 179 VAL A O 1
ATOM 1374 N N . GLY A 1 180 ? -9.888 1.579 -2.988 1.00 92.56 180 GLY A N 1
ATOM 1375 C CA . GLY A 1 180 ? -11.217 2.180 -2.835 1.00 92.56 180 GLY A CA 1
ATOM 1376 C C . GLY A 1 180 ? -12.354 1.164 -2.664 1.00 92.56 180 GLY A C 1
ATOM 1377 O O . GLY A 1 180 ? -13.451 1.534 -2.259 1.00 92.56 180 GLY A O 1
ATOM 1378 N N . THR A 1 181 ? -12.109 -0.122 -2.937 1.00 93.12 181 THR A N 1
ATOM 1379 C CA . THR A 1 181 ? -13.073 -1.211 -2.691 1.00 93.12 181 THR A CA 1
ATOM 1380 C C . THR A 1 181 ? -12.873 -1.890 -1.336 1.00 93.12 181 THR A C 1
ATOM 1382 O O . THR A 1 181 ? -13.594 -2.834 -1.006 1.00 93.12 181 THR A O 1
ATOM 1385 N N . PHE A 1 182 ? -11.883 -1.440 -0.558 1.00 93.75 182 PHE A N 1
ATOM 1386 C CA . PHE A 1 182 ? -11.582 -1.984 0.754 1.00 93.75 182 PHE A CA 1
ATOM 1387 C C . PHE A 1 182 ? -12.790 -1.855 1.683 1.00 93.75 182 PHE A C 1
ATOM 1389 O O . PHE A 1 182 ? -13.446 -0.817 1.767 1.00 93.75 182 PHE A O 1
ATOM 1396 N N . THR A 1 183 ? -13.083 -2.911 2.430 1.00 92.94 183 THR A N 1
ATOM 1397 C CA . THR A 1 183 ? -14.092 -2.889 3.487 1.00 92.94 183 THR A CA 1
ATOM 1398 C C . THR A 1 183 ? -13.692 -3.855 4.588 1.00 92.94 183 THR A C 1
ATOM 1400 O O . THR A 1 183 ? -13.351 -5.005 4.311 1.00 92.94 183 THR A O 1
ATOM 1403 N N . TRP A 1 184 ? -13.779 -3.406 5.840 1.00 92.69 184 TRP A N 1
ATOM 1404 C CA . TRP A 1 184 ? -13.671 -4.295 6.992 1.00 92.69 184 TRP A CA 1
ATOM 1405 C C . TRP A 1 184 ? -14.858 -5.256 7.037 1.00 92.69 184 TRP A C 1
ATOM 1407 O O . TRP A 1 184 ? -16.011 -4.835 6.936 1.00 92.69 184 TRP A O 1
ATOM 1417 N N . GLU A 1 185 ? -14.579 -6.535 7.241 1.00 91.00 185 GLU A N 1
ATOM 1418 C CA . GLU A 1 185 ? -15.586 -7.536 7.572 1.00 91.00 185 GLU A CA 1
ATOM 1419 C C . GLU A 1 185 ? -15.797 -7.472 9.084 1.00 91.00 185 GLU A C 1
ATOM 1421 O O . GLU A 1 185 ? -15.149 -8.153 9.874 1.00 91.00 185 GLU A O 1
ATOM 1426 N N . VAL A 1 186 ? -16.634 -6.522 9.492 1.00 75.44 186 VAL A N 1
ATOM 1427 C CA . VAL A 1 186 ? -17.105 -6.410 10.871 1.00 75.44 186 VAL A CA 1
ATOM 1428 C C . VAL A 1 186 ? -18.366 -7.251 11.024 1.00 75.44 186 VAL A C 1
ATOM 1430 O O . VAL A 1 186 ? -19.331 -7.043 10.289 1.00 75.44 186 VAL A O 1
ATOM 1433 N N . GLU A 1 187 ? -18.337 -8.193 11.967 1.00 53.69 187 GLU A N 1
ATOM 1434 C CA . GLU A 1 187 ? -19.552 -8.783 12.547 1.00 53.69 187 GLU A CA 1
ATOM 1435 C C . GLU A 1 187 ? -20.257 -7.785 13.477 1.00 53.69 187 GLU A C 1
ATOM 1437 O O . GLU A 1 187 ? -19.554 -7.053 14.221 1.00 53.69 187 GLU A O 1
#

Radius of gyration: 16.95 Å; Cα contacts (8 Å, |Δi|>4): 298; chains: 1; bounding box: 44×37×46 Å

Sequence (187 aa):
MNGASLPQFRMLTPAGWAFVGVEDAARQAEAAMSSHDESVPQWLRDAAPDALESIRHSEAVMVLQPVVQDASPAPFVILGTHRTAASGVEMVEFARSLVDSQGATHPDDQGQFLRWVEADQRPVPQQTVRTTSVHYLVPVPNTRKREALQLTGIVTHSLEESASSPAVQRWLNAIDGFVGTFTWEVE

Organism: NCBI:txid648782

Secondary structure (DSSP, 8-state):
--PPPPPPEE----TTEEEE-HHHHHHHHHHHHHS--TTS-HHHHHHHHHHHHHHHTS-EEEEEEE-STTSPP-SEEEEEEEEE--TT--HHHHHHHHHHHH--B-SSTT---EEEEEEEEEEETTEEEEEEEEEEEEEPTTTTTSEEEEEEEEEEEESSS-TTSHHHHHHHHHHHHHHTT-EE---